Protein AF-A0A1G1AET5-F1 (afdb_monomer)

Nearest PDB structures (foldseek):
  6cqm-assembly2_H-3  TM=5.973E-01  e=1.682E-01  Saccharomyces cerevisiae S288C
  6cqm-assembly2_F  TM=5.152E-01  e=1.895E-01  Saccharomyces cerevisiae S288C
  6cqm-assembly1_C-2  TM=5.267E-01  e=3.236E-01  Saccharomyces cerevisiae S288C
  6cqo-assembly1_G  TM=3.976E-01  e=1.109E-01  Saccharomyces cerevisiae S288C
  6cqo-assembly3_C  TM=5.272E-01  e=1.064E+00  Saccharomyces cerevisiae S288C

Mean predicted aligned error: 12.35 Å

Solvent-accessible surface area (backbone atoms only — not comparable to full-atom values): 10618 Å² total; per-residue (Å²): 138,89,83,86,85,81,84,83,81,83,80,81,79,78,80,75,80,76,74,75,76,74,74,74,81,69,80,32,34,56,49,45,46,37,51,48,69,67,38,88,42,74,66,54,35,46,66,62,43,68,85,46,56,72,35,78,32,48,35,62,28,24,32,27,72,42,74,46,80,49,70,56,97,88,38,64,32,36,39,36,36,23,33,35,78,90,54,66,31,36,41,35,37,52,42,60,46,65,76,30,47,46,62,42,59,39,87,79,58,67,53,72,67,41,24,34,22,36,40,22,18,32,65,48,64,42,77,94,43,80,55,35,36,35,29,55,67,45,41,58,74,47,80,43,49,82,62,87,54,89,93,75,68,53,65,50,80,68,32,90,75,36,42,91,34,70,48,90,88,70,86,51,76,46,77,46,74,75,130

pLDDT: mean 79.13, std 20.34, range [39.66, 98.19]

Structure (mmCIF, N/CA/C/O backbone):
data_AF-A0A1G1AET5-F1
#
_entry.id   AF-A0A1G1AET5-F1
#
loop_
_atom_site.group_PDB
_atom_site.id
_atom_site.type_symbol
_atom_site.label_atom_id
_atom_site.label_alt_id
_atom_site.label_comp_id
_atom_site.label_asym_id
_atom_site.label_entity_id
_atom_site.label_seq_id
_atom_site.pdbx_PDB_ins_code
_atom_site.Cartn_x
_atom_site.Cartn_y
_atom_site.Cartn_z
_atom_site.occupancy
_atom_site.B_iso_or_equiv
_atom_site.auth_seq_id
_atom_site.auth_comp_id
_atom_site.auth_asym_id
_atom_site.auth_atom_id
_atom_site.pdbx_PDB_model_num
ATOM 1 N N . MET A 1 1 ? 44.657 -29.332 -66.857 1.00 43.50 1 MET A N 1
ATOM 2 C CA . MET A 1 1 ? 45.088 -28.927 -65.499 1.00 43.50 1 MET A CA 1
ATOM 3 C C . MET A 1 1 ? 44.022 -28.024 -64.897 1.00 43.50 1 MET A C 1
ATOM 5 O O . MET A 1 1 ? 43.711 -26.996 -65.476 1.00 43.50 1 MET A O 1
ATOM 9 N N . LYS A 1 2 ? 43.407 -28.476 -63.799 1.00 42.66 2 LYS A N 1
ATOM 10 C CA . LYS A 1 2 ? 42.355 -27.791 -63.032 1.00 42.66 2 LYS A CA 1
ATOM 11 C C . LYS A 1 2 ? 42.983 -26.731 -62.127 1.00 42.66 2 LYS A C 1
ATOM 13 O O . LYS A 1 2 ? 43.944 -27.103 -61.463 1.00 42.66 2 LYS A O 1
ATOM 18 N N . ARG A 1 3 ? 42.399 -25.530 -62.002 1.00 45.56 3 ARG A N 1
ATOM 19 C CA . ARG A 1 3 ? 42.336 -24.761 -60.735 1.00 45.56 3 ARG A CA 1
ATOM 20 C C . ARG A 1 3 ? 41.092 -23.867 -60.711 1.00 45.56 3 ARG A C 1
ATOM 22 O O . ARG A 1 3 ? 41.082 -22.757 -61.222 1.00 45.56 3 ARG A O 1
ATOM 29 N N . THR A 1 4 ? 40.041 -24.419 -60.123 1.00 47.38 4 THR A N 1
ATOM 30 C CA . THR A 1 4 ? 38.888 -23.733 -59.538 1.00 47.38 4 THR A CA 1
ATOM 31 C C . THR A 1 4 ? 39.376 -22.813 -58.414 1.00 47.38 4 THR A C 1
ATOM 33 O O . THR A 1 4 ? 40.124 -23.270 -57.552 1.00 47.38 4 THR A O 1
ATOM 36 N N . VAL A 1 5 ? 38.963 -21.544 -58.399 1.00 48.38 5 VAL A N 1
ATOM 37 C CA . VAL A 1 5 ? 39.184 -20.642 -57.256 1.00 48.38 5 VAL A CA 1
ATOM 38 C C . VAL A 1 5 ? 37.884 -20.575 -56.458 1.00 48.38 5 VAL A C 1
ATOM 40 O O . VAL A 1 5 ? 36.844 -20.165 -56.966 1.00 48.38 5 VAL A O 1
ATOM 43 N N . GLN A 1 6 ? 37.959 -21.079 -55.229 1.00 43.88 6 GLN A N 1
ATOM 44 C CA . GLN A 1 6 ? 36.887 -21.160 -54.240 1.00 43.88 6 GLN A CA 1
ATOM 45 C C . GLN A 1 6 ? 36.436 -19.772 -53.774 1.00 43.88 6 GLN A C 1
ATOM 47 O O . GLN A 1 6 ? 37.252 -18.937 -53.390 1.00 43.88 6 GLN A O 1
ATOM 52 N N . ALA A 1 7 ? 35.119 -19.573 -53.747 1.00 49.06 7 ALA A N 1
ATOM 53 C CA . ALA A 1 7 ? 34.461 -18.472 -53.062 1.00 49.06 7 ALA A CA 1
ATOM 54 C C . ALA A 1 7 ? 34.592 -18.642 -51.538 1.00 49.06 7 ALA A C 1
ATOM 56 O O . ALA A 1 7 ? 34.209 -19.677 -50.993 1.00 49.06 7 ALA A O 1
ATOM 57 N N . PHE A 1 8 ? 35.104 -17.621 -50.850 1.00 40.19 8 PHE A N 1
ATOM 58 C CA . PHE A 1 8 ? 35.045 -17.518 -49.392 1.00 40.19 8 PHE A CA 1
ATOM 59 C C . PHE A 1 8 ? 33.809 -16.699 -49.006 1.00 40.19 8 PHE A C 1
ATOM 61 O O . PHE A 1 8 ? 33.805 -15.474 -49.087 1.00 40.19 8 PHE A O 1
ATOM 68 N N . LEU A 1 9 ? 32.742 -17.398 -48.616 1.00 39.66 9 LEU A N 1
ATOM 69 C CA . LEU A 1 9 ? 31.566 -16.818 -47.975 1.00 39.66 9 LEU A CA 1
ATOM 70 C C . LEU A 1 9 ? 31.779 -16.875 -46.458 1.00 39.66 9 LEU A C 1
ATOM 72 O O . LEU A 1 9 ? 31.592 -17.917 -45.832 1.00 39.66 9 LEU A O 1
ATOM 76 N N . THR A 1 10 ? 32.199 -15.762 -45.864 1.00 46.00 10 THR A N 1
ATOM 77 C CA . THR A 1 10 ? 32.331 -15.635 -44.409 1.00 46.00 10 THR A CA 1
ATOM 78 C C . THR A 1 10 ? 30.950 -15.364 -43.812 1.00 46.00 10 THR A C 1
ATOM 80 O O . THR A 1 10 ? 30.486 -14.227 -43.786 1.00 46.00 10 THR A O 1
ATOM 83 N N . ILE A 1 11 ? 30.259 -16.411 -43.354 1.00 48.50 11 ILE A N 1
ATOM 84 C CA . ILE A 1 11 ? 29.025 -16.271 -42.571 1.00 48.50 11 ILE A CA 1
ATOM 85 C C . ILE A 1 11 ? 29.427 -15.896 -41.141 1.00 48.50 11 ILE A C 1
ATOM 87 O O . ILE A 1 11 ? 29.873 -16.735 -40.362 1.00 48.50 11 ILE A O 1
ATOM 91 N N . LEU A 1 12 ? 29.288 -14.615 -40.801 1.00 43.00 12 LEU A N 1
ATOM 92 C CA . LEU A 1 12 ? 29.431 -14.112 -39.439 1.00 43.00 12 LEU A CA 1
ATOM 93 C C . LEU A 1 12 ? 28.134 -14.418 -38.669 1.00 43.00 12 LEU A C 1
ATOM 95 O O . LEU A 1 12 ? 27.205 -13.615 -38.642 1.00 43.00 12 LEU A O 1
ATOM 99 N N . THR A 1 13 ? 28.031 -15.606 -38.074 1.00 50.66 13 THR A N 1
ATOM 100 C CA . THR A 1 13 ? 26.938 -15.931 -37.145 1.00 50.66 13 THR A CA 1
ATOM 101 C C . THR A 1 13 ? 27.096 -15.116 -35.864 1.00 50.66 13 THR A C 1
ATOM 103 O O . THR A 1 13 ? 27.895 -15.453 -34.990 1.00 50.66 13 THR A O 1
ATOM 106 N N . ALA A 1 14 ? 26.324 -14.035 -35.753 1.00 45.12 14 ALA A N 1
ATOM 107 C CA . ALA A 1 14 ? 26.117 -13.308 -34.511 1.00 45.12 14 ALA A CA 1
ATOM 108 C C . ALA A 1 14 ? 25.386 -14.220 -33.515 1.00 45.12 14 ALA A C 1
ATOM 110 O O . ALA A 1 14 ? 24.172 -14.406 -33.584 1.00 45.12 14 ALA A O 1
ATOM 111 N N . LEU A 1 15 ? 26.140 -14.814 -32.592 1.00 41.34 15 LEU A N 1
ATOM 112 C CA . LEU A 1 15 ? 25.598 -15.547 -31.457 1.00 41.34 15 LEU A CA 1
ATOM 113 C C . LEU A 1 15 ? 25.060 -14.523 -30.448 1.00 41.34 15 LEU A C 1
ATOM 115 O O . LEU A 1 15 ? 25.738 -14.139 -29.497 1.00 41.34 15 LEU A O 1
ATOM 119 N N . THR A 1 16 ? 23.848 -14.018 -30.677 1.00 46.09 16 THR A N 1
ATOM 120 C CA . THR A 1 16 ? 23.138 -13.239 -29.664 1.00 46.09 16 THR A CA 1
ATOM 121 C C . THR A 1 16 ? 22.762 -14.190 -28.535 1.00 46.09 16 THR A C 1
ATOM 123 O O . THR A 1 16 ? 21.758 -14.898 -28.622 1.00 46.09 16 THR A O 1
ATOM 126 N N . LEU A 1 17 ? 23.579 -14.232 -27.479 1.00 43.47 17 LEU A N 1
ATOM 127 C CA . LEU A 1 17 ? 23.173 -14.778 -26.189 1.00 43.47 17 LEU A CA 1
ATOM 128 C C . LEU A 1 17 ? 21.975 -13.954 -25.708 1.00 43.47 17 LEU A C 1
ATOM 130 O O . LEU A 1 17 ? 22.125 -12.911 -25.075 1.00 43.47 17 LEU A O 1
ATOM 134 N N . SER A 1 18 ? 20.769 -14.415 -26.024 1.00 41.50 18 SER A N 1
ATOM 135 C CA . SER A 1 18 ? 19.563 -13.997 -25.332 1.00 41.50 18 SER A CA 1
ATOM 136 C C . SER A 1 18 ? 19.658 -14.561 -23.920 1.00 41.50 18 SER A C 1
ATOM 138 O O . SER A 1 18 ? 19.180 -15.657 -23.636 1.00 41.50 18 SER A O 1
ATOM 140 N N . THR A 1 19 ? 20.328 -13.836 -23.025 1.00 43.03 19 THR A N 1
ATOM 141 C CA . THR A 1 19 ? 20.159 -14.027 -21.590 1.00 43.03 19 THR A CA 1
ATOM 142 C C . THR A 1 19 ? 18.701 -13.718 -21.292 1.00 43.03 19 THR A C 1
ATOM 144 O O . THR A 1 19 ? 18.303 -12.574 -21.088 1.00 43.03 19 THR A O 1
ATOM 147 N N . THR A 1 20 ? 17.861 -14.750 -21.326 1.00 41.19 20 THR A N 1
ATOM 148 C CA . THR A 1 20 ? 16.519 -14.682 -20.768 1.00 41.19 20 THR A CA 1
ATOM 149 C C . THR A 1 20 ? 16.704 -14.418 -19.282 1.00 41.19 20 THR A C 1
ATOM 151 O O . THR A 1 20 ? 16.931 -15.347 -18.504 1.00 41.19 20 THR A O 1
ATOM 154 N N . ALA A 1 21 ? 16.692 -13.143 -18.896 1.00 45.12 21 ALA A N 1
ATOM 155 C CA . ALA A 1 21 ? 16.544 -12.739 -17.515 1.00 45.12 21 ALA A CA 1
ATOM 156 C C . ALA A 1 21 ? 15.232 -13.370 -17.049 1.00 45.12 21 ALA A C 1
ATOM 158 O O . ALA A 1 21 ? 14.149 -12.923 -17.424 1.00 45.12 21 ALA A O 1
ATOM 159 N N . ARG A 1 22 ? 15.326 -14.488 -16.325 1.00 42.53 22 ARG A N 1
ATOM 160 C CA . ARG A 1 22 ? 14.165 -15.057 -15.654 1.00 42.53 22 ARG A CA 1
ATOM 161 C C . ARG A 1 22 ? 13.692 -13.976 -14.696 1.00 42.53 22 ARG A C 1
ATOM 163 O O . ARG A 1 22 ? 14.420 -13.633 -13.767 1.00 42.53 22 ARG A O 1
ATOM 170 N N . ALA A 1 23 ? 12.525 -13.401 -14.980 1.00 52.66 23 ALA A N 1
ATOM 171 C CA . ALA A 1 23 ? 11.856 -12.517 -14.045 1.00 52.66 23 ALA A CA 1
ATOM 172 C C . ALA A 1 23 ? 11.778 -13.262 -12.709 1.00 52.66 23 ALA A C 1
ATOM 174 O O . ALA A 1 23 ? 11.331 -14.412 -12.672 1.00 52.66 23 ALA A O 1
ATOM 175 N N . LEU A 1 24 ? 12.297 -12.646 -11.645 1.00 52.69 24 LEU A N 1
ATOM 176 C CA . LEU A 1 24 ? 12.138 -13.191 -10.305 1.00 52.69 24 LEU A CA 1
ATOM 177 C C . LEU A 1 24 ? 10.632 -13.366 -10.055 1.00 52.69 24 LEU A C 1
ATOM 179 O O . LEU A 1 24 ? 9.859 -12.490 -10.465 1.00 52.69 24 LEU A O 1
ATOM 183 N N . PRO A 1 25 ? 10.198 -14.493 -9.468 1.00 57.44 25 PRO A N 1
ATOM 184 C CA . PRO A 1 25 ? 8.788 -14.703 -9.180 1.00 57.44 25 PRO A CA 1
ATOM 185 C C . PRO A 1 25 ? 8.274 -13.532 -8.333 1.00 57.44 25 PRO A C 1
ATOM 187 O O . PRO A 1 25 ? 8.905 -13.129 -7.359 1.00 57.44 25 PRO A O 1
ATOM 190 N N . ILE A 1 26 ? 7.175 -12.924 -8.778 1.00 64.75 26 ILE A N 1
ATOM 191 C CA . ILE A 1 26 ? 6.496 -11.857 -8.042 1.00 64.75 26 ILE A CA 1
ATOM 192 C C . ILE A 1 26 ? 5.443 -12.552 -7.190 1.00 64.75 26 ILE A C 1
ATOM 194 O O . ILE A 1 26 ? 4.324 -12.778 -7.652 1.00 64.75 26 ILE A O 1
ATOM 198 N N . ASP A 1 27 ? 5.827 -12.930 -5.975 1.00 73.75 27 ASP A N 1
ATOM 199 C CA . ASP A 1 27 ? 4.940 -13.651 -5.061 1.00 73.75 27 ASP A CA 1
ATOM 200 C C . ASP A 1 27 ? 4.035 -12.682 -4.279 1.00 73.75 27 ASP A C 1
ATOM 202 O O . ASP A 1 27 ? 2.913 -13.025 -3.902 1.00 73.75 27 ASP A O 1
ATOM 206 N N . ASN A 1 28 ? 4.491 -11.441 -4.071 1.00 86.62 28 ASN A N 1
ATOM 207 C CA . ASN A 1 28 ? 3.757 -10.396 -3.361 1.00 86.62 28 ASN A CA 1
ATOM 208 C C . ASN A 1 28 ? 4.182 -8.974 -3.805 1.00 86.62 28 ASN A C 1
ATOM 210 O O . ASN A 1 28 ? 5.013 -8.777 -4.694 1.00 86.62 28 ASN A O 1
ATOM 214 N N . GLY A 1 29 ? 3.583 -7.959 -3.179 1.00 89.81 29 GLY A N 1
ATOM 215 C CA . GLY A 1 29 ? 3.847 -6.551 -3.465 1.00 89.81 29 GLY A CA 1
ATOM 216 C C . GLY A 1 29 ? 5.232 -6.058 -3.025 1.00 89.81 29 GLY A C 1
ATOM 217 O O . GLY A 1 29 ? 5.809 -5.208 -3.703 1.00 89.81 29 GLY A O 1
ATOM 218 N N . ASN A 1 30 ? 5.798 -6.591 -1.937 1.00 91.88 30 ASN A N 1
ATOM 219 C CA . ASN A 1 30 ? 7.155 -6.248 -1.498 1.00 91.88 30 ASN A CA 1
ATOM 220 C C . ASN A 1 30 ? 8.198 -6.709 -2.532 1.00 91.88 30 ASN A C 1
ATOM 222 O O . ASN A 1 30 ? 9.073 -5.929 -2.910 1.00 91.88 30 ASN A O 1
ATOM 226 N N . ASP A 1 31 ? 8.047 -7.924 -3.070 1.00 89.81 31 ASP A N 1
ATOM 227 C CA . ASP A 1 31 ? 8.923 -8.447 -4.129 1.00 89.81 31 ASP A CA 1
ATOM 228 C C . ASP A 1 31 ? 8.793 -7.631 -5.416 1.00 89.81 31 ASP A C 1
ATOM 230 O O . ASP A 1 31 ? 9.791 -7.312 -6.065 1.00 89.81 31 ASP A O 1
ATOM 234 N N . LEU A 1 32 ? 7.566 -7.232 -5.772 1.00 91.81 32 LEU A N 1
ATOM 235 C CA . LEU A 1 32 ? 7.328 -6.333 -6.899 1.00 91.81 32 LEU A CA 1
ATOM 236 C C . LEU A 1 32 ? 8.096 -5.011 -6.739 1.00 91.81 32 LEU A C 1
ATOM 238 O O . LEU A 1 32 ? 8.752 -4.567 -7.684 1.00 91.81 32 LEU A O 1
ATOM 242 N N . ALA A 1 33 ? 8.026 -4.391 -5.559 1.00 92.75 33 ALA A N 1
ATOM 243 C CA . ALA A 1 33 ? 8.708 -3.131 -5.272 1.00 92.75 33 ALA A CA 1
ATOM 244 C C . ALA A 1 33 ? 10.237 -3.275 -5.379 1.00 92.75 33 ALA A C 1
ATOM 246 O O . ALA A 1 33 ? 10.898 -2.498 -6.075 1.00 92.75 33 ALA A O 1
ATOM 247 N N . LEU A 1 34 ? 10.795 -4.327 -4.774 1.00 91.38 34 LEU A N 1
ATOM 248 C CA . LEU A 1 34 ? 12.225 -4.627 -4.832 1.00 91.38 34 LEU A CA 1
ATOM 249 C C . LEU A 1 34 ? 12.706 -4.893 -6.264 1.00 91.38 34 LEU A C 1
ATOM 251 O O . LEU A 1 34 ? 13.723 -4.340 -6.697 1.00 91.38 34 LEU A O 1
ATOM 255 N N . ASN A 1 35 ? 11.961 -5.695 -7.024 1.00 90.12 35 ASN A N 1
ATOM 256 C CA . ASN A 1 35 ? 12.281 -6.008 -8.415 1.00 90.12 35 ASN A CA 1
ATOM 257 C C . ASN A 1 35 ? 12.218 -4.761 -9.303 1.00 90.12 35 ASN A C 1
ATOM 259 O O . ASN A 1 35 ? 13.062 -4.589 -10.185 1.00 90.12 35 ASN A O 1
ATOM 263 N N . TYR A 1 36 ? 11.266 -3.860 -9.052 1.00 91.56 36 TYR A N 1
ATOM 264 C CA . TYR A 1 36 ? 11.141 -2.616 -9.805 1.00 91.56 36 TYR A CA 1
ATOM 265 C C . TYR A 1 36 ? 12.328 -1.675 -9.569 1.00 91.56 36 TYR A C 1
ATOM 267 O O . TYR A 1 36 ? 12.856 -1.106 -10.528 1.00 91.56 36 TYR A O 1
ATOM 275 N N . VAL A 1 37 ? 12.785 -1.529 -8.321 1.00 90.06 37 VAL A N 1
ATOM 276 C CA . VAL A 1 37 ? 13.976 -0.721 -8.001 1.00 90.06 37 VAL A CA 1
ATOM 277 C C . VAL A 1 37 ? 15.252 -1.370 -8.541 1.00 90.06 37 VAL A C 1
ATOM 279 O O . VAL A 1 37 ? 16.144 -0.673 -9.023 1.00 90.06 37 VAL A O 1
ATOM 282 N N . SER A 1 38 ? 15.319 -2.703 -8.538 1.00 89.12 38 SER A N 1
ATOM 283 C CA . SER A 1 38 ? 16.463 -3.462 -9.059 1.00 89.12 38 SER A CA 1
ATOM 284 C C . SER A 1 38 ? 16.568 -3.424 -10.591 1.00 89.12 38 SER A C 1
ATOM 286 O O . SER A 1 38 ? 17.656 -3.590 -11.153 1.00 89.12 38 SER A O 1
ATOM 288 N N . ALA A 1 39 ? 15.455 -3.191 -11.294 1.00 88.75 39 ALA A N 1
ATOM 289 C CA . ALA A 1 39 ? 15.420 -3.086 -12.746 1.00 88.75 39 ALA A CA 1
ATOM 290 C C . ALA A 1 39 ? 16.101 -1.790 -13.230 1.00 88.75 39 ALA A C 1
ATOM 292 O O . ALA A 1 39 ? 15.582 -0.683 -13.087 1.00 88.75 39 ALA A O 1
ATOM 293 N N . LYS A 1 40 ? 17.271 -1.938 -13.862 1.00 85.44 40 LYS A N 1
ATOM 294 C CA . LYS A 1 40 ? 18.136 -0.813 -14.266 1.00 85.44 40 LYS A CA 1
ATOM 295 C C . LYS A 1 40 ? 17.669 -0.052 -15.508 1.00 85.44 40 LYS A C 1
ATOM 297 O O . LYS A 1 40 ? 18.130 1.061 -15.738 1.00 85.44 40 LYS A O 1
ATOM 302 N N . THR A 1 41 ? 16.794 -0.635 -16.330 1.00 87.75 41 THR A N 1
ATOM 303 C CA . THR A 1 41 ? 16.382 -0.043 -17.613 1.00 87.75 41 THR A CA 1
ATOM 304 C C . THR A 1 41 ? 14.872 0.199 -17.670 1.00 87.75 41 THR A C 1
ATOM 306 O O . THR A 1 41 ? 14.104 -0.577 -17.093 1.00 87.75 41 THR A O 1
ATOM 309 N N . PRO A 1 42 ? 14.405 1.227 -18.407 1.00 88.38 42 PRO A N 1
ATOM 310 C CA . PRO A 1 42 ? 12.974 1.458 -18.616 1.00 88.38 42 PRO A CA 1
ATOM 311 C C . PRO A 1 42 ? 12.253 0.260 -19.249 1.00 88.38 42 PRO A C 1
ATOM 313 O O . PRO A 1 42 ? 11.126 -0.049 -18.875 1.00 88.38 42 PRO A O 1
ATOM 316 N N . ALA A 1 43 ? 12.916 -0.453 -20.167 1.00 88.25 43 ALA A N 1
ATOM 317 C CA . ALA A 1 43 ? 12.363 -1.650 -20.797 1.00 88.25 43 ALA A CA 1
ATOM 318 C C . ALA A 1 43 ? 12.148 -2.788 -19.786 1.00 88.25 43 ALA A C 1
ATOM 320 O O . ALA A 1 43 ? 11.077 -3.391 -19.775 1.00 88.25 43 ALA A O 1
ATOM 321 N N . ALA A 1 44 ? 13.117 -3.036 -18.896 1.00 87.69 44 ALA A N 1
ATOM 322 C CA . ALA A 1 44 ? 12.983 -4.042 -17.842 1.00 87.69 44 ALA A CA 1
ATOM 323 C C . ALA A 1 44 ? 11.877 -3.671 -16.841 1.00 87.69 44 ALA A C 1
ATOM 325 O O . ALA A 1 44 ? 11.067 -4.516 -16.470 1.00 87.69 44 ALA A O 1
ATOM 326 N N . LYS A 1 45 ? 11.786 -2.389 -16.462 1.00 89.69 45 LYS A N 1
ATOM 327 C CA . LYS A 1 45 ? 10.700 -1.880 -15.611 1.00 89.69 45 LYS A CA 1
ATOM 328 C C . LYS A 1 45 ? 9.329 -2.076 -16.254 1.00 89.69 45 LYS A C 1
ATOM 330 O O . LYS A 1 45 ? 8.404 -2.534 -15.594 1.00 89.69 45 LYS A O 1
ATOM 335 N N . LYS A 1 46 ? 9.201 -1.780 -17.549 1.00 88.75 46 LYS A N 1
ATOM 336 C CA . LYS A 1 46 ? 7.955 -1.988 -18.295 1.00 88.75 46 LYS A CA 1
ATOM 337 C C . LYS A 1 46 ? 7.567 -3.467 -18.360 1.00 88.75 46 LYS A C 1
ATOM 339 O O . LYS A 1 46 ? 6.429 -3.803 -18.056 1.00 88.75 46 LYS A O 1
ATOM 344 N N . GLN A 1 47 ? 8.516 -4.348 -18.681 1.00 89.31 47 GLN A N 1
ATOM 345 C CA . GLN A 1 47 ? 8.287 -5.799 -18.702 1.00 89.31 47 GLN A CA 1
ATOM 346 C C . GLN A 1 47 ? 7.850 -6.349 -17.339 1.00 89.31 47 GLN A C 1
ATOM 348 O O . GLN A 1 47 ? 7.070 -7.296 -17.292 1.00 89.31 47 GLN A O 1
ATOM 353 N N . LEU A 1 48 ? 8.326 -5.751 -16.243 1.00 89.00 48 LEU A N 1
ATOM 354 C CA . LEU A 1 48 ? 7.893 -6.092 -14.891 1.00 89.00 48 LEU A CA 1
ATOM 355 C C . LEU A 1 48 ? 6.468 -5.596 -14.597 1.00 89.00 48 LEU A C 1
ATOM 357 O O . LEU A 1 48 ? 5.683 -6.339 -14.019 1.00 89.00 48 LEU A O 1
ATOM 361 N N . ILE A 1 49 ? 6.140 -4.358 -14.985 1.00 90.25 49 ILE A N 1
ATOM 362 C CA . ILE A 1 49 ? 4.886 -3.672 -14.630 1.00 90.25 49 ILE A CA 1
ATOM 363 C C . ILE A 1 49 ? 3.689 -4.145 -15.466 1.00 90.25 49 ILE A C 1
ATOM 365 O O . ILE A 1 49 ? 2.625 -4.417 -14.907 1.00 90.25 49 ILE A O 1
ATOM 369 N N . ASP A 1 50 ? 3.833 -4.23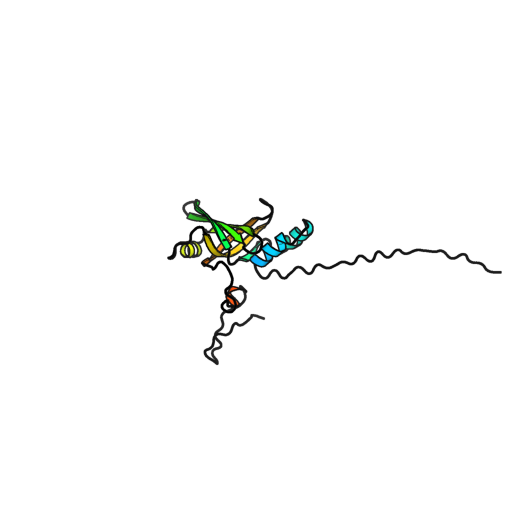9 -16.790 1.00 89.31 50 ASP A N 1
ATOM 370 C CA . ASP A 1 50 ? 2.731 -4.550 -17.712 1.00 89.31 50 ASP A CA 1
ATOM 371 C C . ASP A 1 50 ? 1.914 -5.799 -17.304 1.00 89.31 50 ASP A C 1
ATOM 373 O O . ASP A 1 50 ? 0.683 -5.718 -17.285 1.00 89.31 50 ASP A O 1
ATOM 377 N N . PRO A 1 51 ? 2.523 -6.937 -16.904 1.00 89.50 51 PRO A N 1
ATOM 378 C CA . PRO A 1 51 ? 1.759 -8.124 -16.524 1.00 89.50 51 PRO A CA 1
ATOM 379 C C . PRO A 1 51 ? 1.093 -8.032 -15.145 1.00 89.50 51 PRO A C 1
ATOM 381 O O . PRO A 1 51 ? 0.269 -8.894 -14.826 1.00 89.50 51 PRO A O 1
ATOM 384 N N . VAL A 1 52 ? 1.452 -7.058 -14.305 1.00 89.75 52 VAL A N 1
ATOM 385 C CA . VAL A 1 52 ? 0.968 -6.946 -12.918 1.00 89.75 52 VAL A CA 1
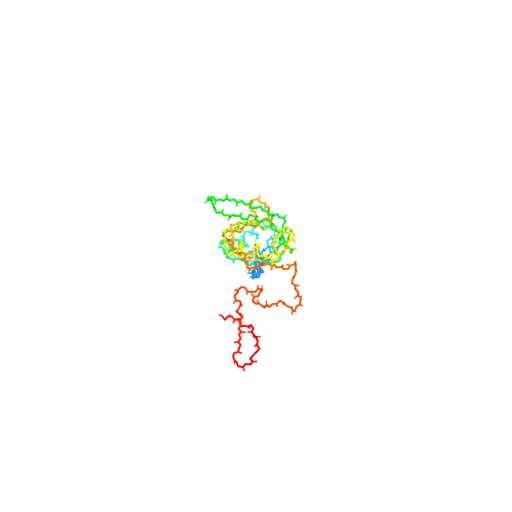ATOM 386 C C . VAL A 1 52 ? 0.039 -5.758 -12.678 1.00 89.75 52 VAL A C 1
ATOM 388 O O . VAL A 1 52 ? -0.625 -5.718 -11.638 1.00 89.75 52 VAL A O 1
ATOM 391 N N . LEU A 1 53 ? -0.050 -4.824 -13.628 1.00 92.62 53 LEU A N 1
AT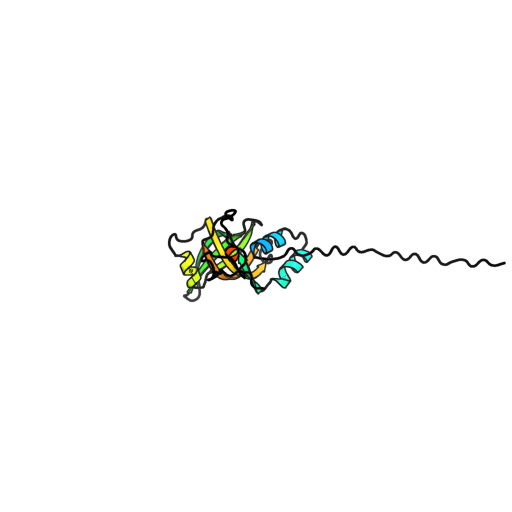OM 392 C CA . LEU A 1 53 ? -1.020 -3.731 -13.593 1.00 92.62 53 LEU A CA 1
ATOM 393 C C . LEU A 1 53 ? -2.448 -4.262 -13.495 1.00 92.62 53 LEU A C 1
ATOM 395 O O . LEU A 1 53 ? -2.825 -5.258 -14.113 1.00 92.62 53 LEU A O 1
ATOM 399 N N . GLY A 1 54 ? -3.255 -3.593 -12.677 1.00 93.19 54 GLY A N 1
ATOM 400 C CA . GLY A 1 54 ? -4.639 -3.964 -12.431 1.00 93.19 54 GLY A CA 1
ATOM 401 C C . GLY A 1 54 ? -4.819 -5.259 -11.636 1.00 93.19 54 GLY A C 1
ATOM 402 O O . GLY A 1 54 ? -5.967 -5.635 -11.397 1.00 93.19 54 GLY A O 1
ATOM 403 N N . LYS A 1 55 ? -3.749 -5.935 -11.195 1.00 92.50 55 LYS A N 1
ATOM 404 C CA . LYS A 1 55 ? -3.831 -7.128 -10.338 1.00 92.50 55 LYS A CA 1
ATOM 405 C C . LYS A 1 55 ? -3.746 -6.765 -8.860 1.00 92.50 55 LYS A C 1
ATOM 407 O O . LYS A 1 55 ? -3.239 -5.706 -8.493 1.00 92.50 55 LYS A O 1
ATOM 412 N N . LEU A 1 56 ? -4.285 -7.648 -8.022 1.00 93.56 56 LEU A N 1
ATOM 413 C CA . LEU A 1 56 ? -4.184 -7.532 -6.571 1.00 93.56 56 LEU A CA 1
ATOM 414 C C . LEU A 1 56 ? -2.805 -7.994 -6.114 1.00 93.56 56 LEU A C 1
ATOM 416 O O . LEU A 1 56 ? -2.382 -9.091 -6.462 1.00 93.56 56 LEU A O 1
ATOM 420 N N . HIS A 1 57 ? -2.169 -7.176 -5.286 1.00 93.88 57 HIS A N 1
ATOM 421 C CA . HIS A 1 57 ? -0.908 -7.479 -4.625 1.00 93.88 57 HIS A CA 1
ATOM 422 C C . HIS A 1 57 ? -1.070 -7.287 -3.131 1.00 93.88 57 HIS A C 1
ATOM 424 O O . HIS A 1 5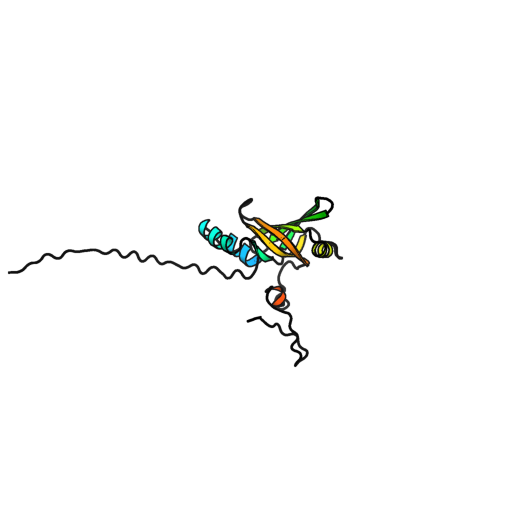7 ? -1.773 -6.377 -2.677 1.00 93.88 57 HIS A O 1
ATOM 430 N N . TYR A 1 58 ? -0.435 -8.168 -2.372 1.00 94.44 58 TYR A N 1
ATOM 431 C CA . TYR A 1 58 ? -0.399 -8.073 -0.927 1.00 94.44 58 TYR A CA 1
ATOM 432 C C . TYR A 1 58 ? 0.934 -7.470 -0.494 1.00 94.44 58 TYR A C 1
ATOM 434 O O . TYR A 1 58 ? 1.983 -7.968 -0.883 1.00 94.44 58 TYR A O 1
ATOM 442 N N . PHE A 1 59 ? 0.886 -6.380 0.262 1.00 94.69 59 PHE A N 1
ATOM 443 C CA . PHE A 1 59 ? 2.047 -5.698 0.815 1.00 94.69 59 PHE A CA 1
ATOM 444 C C . PHE A 1 59 ? 2.031 -5.830 2.329 1.00 94.69 59 PHE A C 1
ATOM 446 O O . PHE A 1 59 ? 0.989 -5.641 2.966 1.00 94.69 59 PHE A O 1
ATOM 453 N N . ARG A 1 60 ? 3.200 -6.103 2.893 1.00 93.50 60 ARG A N 1
ATOM 454 C CA . ARG A 1 60 ? 3.421 -6.203 4.331 1.00 93.50 60 ARG A CA 1
ATOM 455 C C . ARG A 1 60 ? 4.484 -5.239 4.803 1.00 93.50 60 ARG A C 1
ATOM 457 O O . ARG A 1 60 ? 5.284 -4.732 4.014 1.00 93.50 60 ARG A O 1
ATOM 464 N N . TYR A 1 61 ? 4.462 -5.001 6.109 1.00 94.06 61 TYR A N 1
ATOM 465 C CA . TYR A 1 61 ? 5.445 -4.182 6.811 1.00 94.06 61 TYR A CA 1
ATOM 466 C C . TYR A 1 61 ? 5.548 -2.741 6.283 1.00 94.06 61 TYR A C 1
ATOM 468 O O . TYR A 1 61 ? 6.588 -2.097 6.427 1.00 94.06 61 TYR A O 1
ATOM 476 N N . LEU A 1 62 ? 4.484 -2.219 5.660 1.00 96.88 62 LEU A N 1
ATOM 477 C CA . LEU A 1 62 ? 4.494 -0.864 5.120 1.00 96.88 62 LEU A CA 1
ATOM 478 C C . LEU A 1 62 ? 4.507 0.133 6.272 1.00 96.88 62 LEU A C 1
ATOM 480 O O . LEU A 1 62 ? 3.543 0.202 7.033 1.00 96.88 62 LEU A O 1
ATOM 484 N N . LYS A 1 63 ? 5.574 0.921 6.393 1.00 97.50 63 LYS A N 1
ATOM 485 C CA . LYS A 1 63 ? 5.679 1.941 7.438 1.00 97.50 63 LYS A CA 1
ATOM 486 C C . LYS A 1 63 ? 4.923 3.192 7.015 1.00 97.50 63 LYS A C 1
ATOM 488 O O . LYS A 1 63 ? 5.320 3.835 6.049 1.00 97.50 63 LYS A O 1
ATOM 493 N N . ILE A 1 64 ? 3.882 3.566 7.750 1.00 98.06 64 ILE A N 1
ATOM 494 C CA . ILE A 1 64 ? 3.098 4.776 7.484 1.00 98.06 64 ILE A CA 1
ATOM 495 C C . ILE A 1 64 ? 3.977 6.004 7.732 1.00 98.06 64 ILE A C 1
ATOM 497 O O . ILE A 1 64 ? 4.482 6.203 8.839 1.00 98.06 64 ILE A O 1
ATOM 501 N N . THR A 1 65 ? 4.149 6.834 6.709 1.00 97.69 65 THR A N 1
ATOM 502 C CA . THR A 1 65 ? 4.906 8.090 6.780 1.00 97.69 65 THR A CA 1
ATOM 503 C C . THR A 1 65 ? 3.993 9.305 6.787 1.00 97.69 65 THR A C 1
ATOM 505 O O . THR A 1 65 ? 4.304 10.285 7.456 1.00 97.69 65 THR A O 1
ATOM 508 N N . GLU A 1 66 ? 2.845 9.227 6.11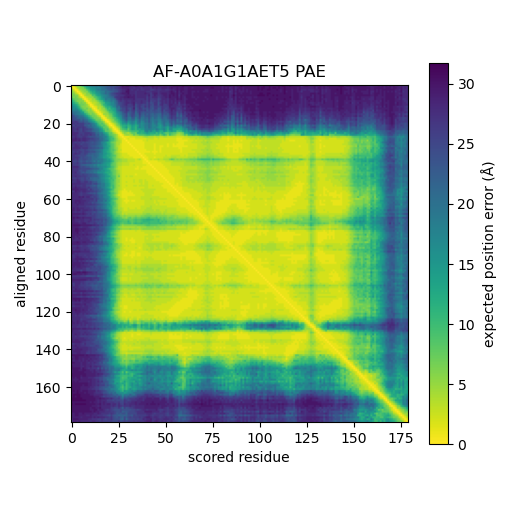5 1.00 97.88 66 GLU A N 1
ATOM 509 C CA . GLU A 1 66 ? 1.823 10.271 6.134 1.00 97.88 66 GLU A CA 1
ATOM 510 C C . GLU A 1 66 ? 0.434 9.644 6.213 1.00 97.88 66 GLU A C 1
ATOM 512 O O . GLU A 1 66 ? 0.169 8.581 5.645 1.00 97.88 66 GLU A O 1
ATOM 517 N N . MET A 1 67 ? -0.461 10.326 6.920 1.00 97.94 67 MET A N 1
ATOM 518 C CA . MET A 1 67 ? -1.850 9.924 7.080 1.00 97.94 67 MET A CA 1
ATOM 519 C C . MET A 1 67 ? -2.711 11.180 7.088 1.00 97.94 67 MET A C 1
ATOM 521 O O . MET A 1 67 ? -2.460 12.105 7.861 1.00 97.94 67 MET A O 1
ATOM 525 N N . THR A 1 68 ? -3.711 11.232 6.216 1.00 97.81 68 THR A N 1
ATOM 526 C CA . THR A 1 68 ? -4.614 12.380 6.110 1.00 97.81 68 THR A CA 1
ATOM 527 C C . THR A 1 68 ? -6.047 11.888 6.055 1.00 97.81 68 THR A C 1
ATOM 529 O O . THR A 1 68 ? -6.453 11.201 5.116 1.00 97.81 68 THR A O 1
ATOM 532 N N . GLU A 1 69 ? -6.818 12.233 7.082 1.00 96.38 69 GLU A N 1
ATOM 533 C CA . GLU A 1 69 ? -8.253 11.972 7.110 1.00 96.38 69 GLU A CA 1
ATOM 534 C C . GLU A 1 69 ? -8.984 13.059 6.312 1.00 96.38 69 GLU A C 1
ATOM 536 O O . GLU A 1 69 ? -8.687 14.248 6.421 1.00 96.38 69 GLU A O 1
ATOM 541 N N . SER A 1 70 ? -9.939 12.646 5.489 1.00 94.94 70 SER A N 1
ATOM 542 C CA . SER A 1 70 ? -10.779 13.535 4.694 1.00 94.94 70 SER A CA 1
ATOM 543 C C . SER A 1 70 ? -12.172 12.936 4.525 1.00 94.94 70 SER A C 1
ATOM 545 O O . SER A 1 70 ? -12.430 11.782 4.875 1.00 94.94 70 SER A O 1
ATOM 547 N N . THR A 1 71 ? -13.078 13.726 3.961 1.00 94.12 71 THR A N 1
ATOM 548 C CA . THR A 1 71 ? -14.415 13.273 3.587 1.00 94.12 71 THR A CA 1
ATOM 549 C C . THR A 1 71 ? -14.605 13.533 2.103 1.00 94.12 71 THR A C 1
ATOM 551 O O . THR A 1 71 ? -14.393 14.647 1.630 1.00 94.12 71 THR A O 1
ATOM 554 N N . THR A 1 72 ? -15.013 12.517 1.351 1.00 86.19 72 THR A N 1
ATOM 555 C CA . THR A 1 72 ? -15.314 12.627 -0.079 1.00 86.19 72 THR A CA 1
ATOM 556 C C . THR A 1 72 ? -16.746 12.166 -0.302 1.00 86.19 72 THR A C 1
ATOM 558 O O . THR A 1 72 ? -17.091 11.035 0.026 1.00 86.19 72 THR A O 1
ATOM 561 N N . ASN A 1 73 ? -17.601 13.048 -0.828 1.00 88.06 73 ASN A N 1
ATOM 562 C CA . ASN A 1 73 ? -19.030 12.773 -1.043 1.00 88.06 73 ASN A CA 1
ATOM 563 C C . ASN A 1 73 ? -19.761 12.279 0.223 1.00 88.06 73 ASN A C 1
ATOM 565 O O . ASN A 1 73 ? -20.601 11.389 0.154 1.00 88.06 73 ASN A O 1
ATOM 569 N N . GLY A 1 74 ? -19.404 12.820 1.393 1.00 89.44 74 GLY A N 1
ATOM 570 C CA . GLY A 1 74 ? -19.976 12.414 2.684 1.00 89.44 74 GLY A CA 1
ATOM 571 C C . GLY A 1 74 ? -19.408 11.115 3.269 1.00 89.44 74 GLY A C 1
ATOM 572 O O . GLY A 1 74 ? -19.728 10.779 4.406 1.00 89.44 74 GLY A O 1
ATOM 573 N N . PHE A 1 75 ? -18.532 10.410 2.549 1.00 90.31 75 PHE A N 1
ATOM 574 C CA . PHE A 1 75 ? -17.872 9.201 3.037 1.00 90.31 75 PHE A CA 1
ATOM 575 C C . PHE A 1 75 ? -16.480 9.517 3.569 1.00 90.31 75 PHE A C 1
ATOM 577 O O . PHE A 1 75 ? -15.706 10.237 2.934 1.00 90.31 75 PHE A O 1
ATOM 584 N N . ARG A 1 76 ? -16.152 8.956 4.736 1.00 93.81 76 ARG A N 1
ATOM 585 C CA . ARG A 1 76 ? -14.809 9.059 5.307 1.00 93.81 76 ARG A CA 1
ATOM 586 C C . ARG A 1 76 ? -13.799 8.374 4.391 1.00 93.81 76 ARG A C 1
ATOM 588 O O . ARG A 1 76 ? -14.018 7.258 3.925 1.00 93.81 76 ARG A O 1
ATOM 595 N N . ASN A 1 77 ? -12.678 9.047 4.188 1.00 94.69 77 ASN A N 1
ATOM 596 C CA . ASN A 1 77 ? -11.524 8.557 3.462 1.00 94.69 77 ASN A CA 1
ATOM 597 C C . ASN A 1 77 ? -10.267 8.815 4.292 1.00 94.69 77 ASN A C 1
ATOM 599 O O . ASN A 1 77 ? -10.105 9.890 4.868 1.00 94.69 77 ASN A O 1
ATOM 603 N N . VAL A 1 78 ? -9.356 7.851 4.316 1.00 97.44 78 VAL A N 1
ATOM 604 C CA . VAL A 1 78 ? -8.025 8.046 4.887 1.00 97.44 78 VAL A CA 1
ATOM 605 C C . VAL A 1 78 ? -6.995 7.813 3.795 1.00 97.44 78 VAL A C 1
ATOM 607 O O . VAL A 1 78 ? -6.795 6.681 3.354 1.00 97.44 78 VAL A O 1
ATOM 610 N N . PHE A 1 79 ? -6.339 8.888 3.365 1.00 97.81 79 PHE A N 1
ATOM 611 C CA . PHE A 1 79 ? -5.169 8.793 2.505 1.00 97.81 79 PHE A CA 1
ATOM 612 C C . PHE A 1 79 ? -3.964 8.378 3.344 1.00 97.81 79 PHE A C 1
ATOM 614 O O . PHE A 1 79 ? -3.724 8.939 4.417 1.00 97.81 79 PHE A O 1
ATOM 621 N N . ILE A 1 80 ? -3.212 7.398 2.854 1.00 98.19 80 ILE A N 1
ATOM 622 C CA . ILE A 1 80 ? -1.999 6.901 3.492 1.00 98.19 80 ILE A CA 1
ATOM 623 C C . ILE A 1 80 ? -0.871 6.903 2.469 1.00 98.19 80 ILE A C 1
ATOM 625 O O . ILE A 1 80 ? -0.995 6.338 1.378 1.00 98.19 80 ILE A O 1
ATOM 629 N N . ARG A 1 81 ? 0.254 7.491 2.877 1.00 97.81 81 ARG A N 1
ATOM 630 C CA . ARG A 1 81 ? 1.560 7.285 2.259 1.00 97.81 81 ARG A CA 1
ATOM 631 C C . ARG A 1 81 ? 2.380 6.410 3.193 1.00 97.81 81 ARG A C 1
ATOM 633 O O . ARG A 1 81 ? 2.498 6.701 4.384 1.00 97.81 81 ARG A O 1
ATOM 640 N N . ALA A 1 82 ? 2.929 5.329 2.661 1.00 97.69 82 ALA A N 1
ATOM 641 C CA . ALA A 1 82 ? 3.766 4.415 3.417 1.00 97.69 82 ALA A CA 1
ATOM 642 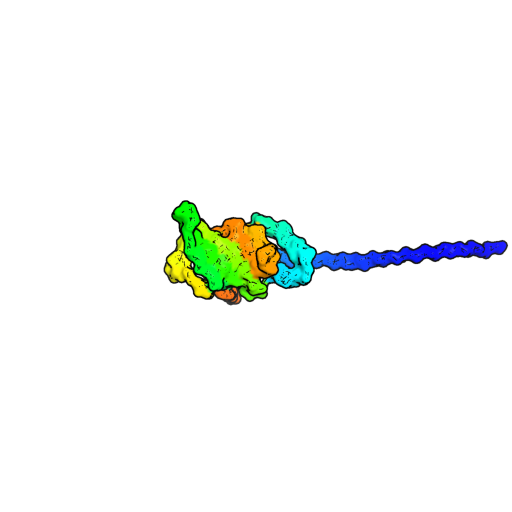C C . ALA A 1 82 ? 5.031 4.051 2.640 1.00 97.69 82 ALA A C 1
ATOM 644 O O . ALA A 1 82 ? 5.055 4.112 1.415 1.00 97.69 82 ALA A O 1
ATOM 645 N N . THR A 1 83 ? 6.086 3.659 3.342 1.00 96.69 83 THR A N 1
ATOM 646 C CA . THR A 1 83 ? 7.333 3.194 2.732 1.00 96.69 83 THR A CA 1
ATOM 647 C C . THR A 1 83 ? 7.406 1.675 2.794 1.00 96.69 83 THR A C 1
ATOM 649 O O . THR A 1 83 ? 7.226 1.079 3.859 1.00 96.69 83 THR A O 1
ATOM 652 N N . GLU A 1 84 ? 7.696 1.053 1.654 1.00 94.81 84 GLU A N 1
ATOM 653 C CA . GLU A 1 84 ? 8.083 -0.353 1.582 1.00 94.81 84 GLU A CA 1
ATOM 654 C C . GLU A 1 84 ? 9.543 -0.489 2.061 1.00 94.81 84 GLU A C 1
ATOM 656 O O . GLU A 1 84 ? 10.431 0.171 1.511 1.00 94.81 84 GLU A O 1
ATOM 661 N N . PRO A 1 85 ? 9.815 -1.290 3.107 1.00 90.62 85 PRO A N 1
ATOM 662 C CA . PRO A 1 85 ? 11.092 -1.248 3.819 1.00 90.62 85 PRO A CA 1
ATOM 663 C C . PRO A 1 85 ? 12.298 -1.743 3.009 1.00 90.62 85 PRO A C 1
ATOM 665 O O . PRO A 1 85 ? 13.406 -1.269 3.249 1.00 90.62 85 PRO A O 1
ATOM 668 N N . SER A 1 86 ? 12.121 -2.669 2.063 1.00 88.06 86 SER A N 1
ATOM 669 C CA . SER A 1 86 ? 13.248 -3.307 1.361 1.00 88.06 86 SER A CA 1
ATOM 670 C C . SER A 1 86 ? 13.733 -2.520 0.142 1.00 88.06 86 SER A C 1
ATOM 672 O O . SER A 1 86 ? 14.894 -2.614 -0.247 1.00 88.06 86 SER A O 1
ATOM 674 N N . SER A 1 87 ? 12.850 -1.735 -0.467 1.00 90.06 87 SER A N 1
ATOM 675 C CA . SER A 1 87 ? 13.093 -0.973 -1.695 1.00 90.06 87 SER A CA 1
ATOM 676 C C . SER A 1 87 ? 13.040 0.538 -1.479 1.00 90.06 87 SER A C 1
ATOM 678 O O . SER A 1 87 ? 13.399 1.299 -2.376 1.00 90.06 87 SER A O 1
ATOM 680 N N . SER A 1 88 ? 12.577 0.986 -0.305 1.00 91.88 88 SER A N 1
ATOM 681 C CA . SER A 1 88 ? 12.255 2.391 -0.011 1.00 91.88 88 SER A CA 1
ATOM 682 C C . SER A 1 88 ? 11.223 3.005 -0.965 1.00 91.88 88 SER A C 1
ATOM 684 O O . SER A 1 88 ? 11.085 4.229 -1.022 1.00 91.88 88 SER A O 1
ATOM 686 N N . MET A 1 89 ? 10.490 2.182 -1.722 1.00 94.38 89 MET A N 1
ATOM 687 C CA . MET A 1 89 ? 9.407 2.669 -2.563 1.00 94.38 89 MET A CA 1
ATOM 688 C C . MET A 1 89 ? 8.279 3.229 -1.712 1.00 94.38 89 MET A C 1
ATOM 690 O O . MET A 1 89 ? 7.946 2.708 -0.646 1.00 94.38 89 MET A O 1
ATOM 694 N N . ILE A 1 90 ? 7.666 4.287 -2.222 1.00 96.62 90 ILE A N 1
ATOM 695 C CA . ILE A 1 90 ? 6.492 4.888 -1.614 1.00 96.62 90 ILE A CA 1
ATOM 696 C C . ILE A 1 90 ? 5.254 4.161 -2.129 1.00 96.62 90 ILE A C 1
ATOM 698 O O . ILE A 1 90 ? 5.099 3.976 -3.332 1.00 96.62 90 ILE A O 1
ATOM 702 N N . VAL A 1 91 ? 4.370 3.763 -1.224 1.00 97.38 91 VAL A N 1
ATOM 703 C CA . VAL A 1 91 ? 3.080 3.141 -1.511 1.00 97.38 91 VAL A CA 1
ATOM 704 C C . VAL A 1 91 ? 1.985 4.100 -1.063 1.00 97.38 91 VAL A C 1
ATOM 706 O O . VAL A 1 91 ? 1.870 4.414 0.121 1.00 97.38 91 VAL A O 1
ATOM 709 N N . GLU A 1 92 ? 1.197 4.572 -2.019 1.00 97.38 92 GLU A N 1
ATOM 710 C CA . GLU A 1 92 ? 0.109 5.524 -1.811 1.00 97.38 92 GLU A CA 1
ATOM 711 C C . GLU A 1 92 ? -1.236 4.852 -2.041 1.00 97.38 92 GLU A C 1
ATOM 713 O O . GLU A 1 92 ? -1.432 4.130 -3.026 1.00 97.38 92 GLU A O 1
ATOM 718 N N . PHE A 1 93 ? -2.175 5.089 -1.129 1.00 97.56 93 PHE A N 1
ATOM 719 C CA . PHE A 1 93 ? -3.519 4.544 -1.245 1.00 97.56 93 PHE A CA 1
ATOM 720 C C . PHE A 1 93 ? -4.549 5.303 -0.417 1.00 97.56 93 PHE A C 1
ATOM 722 O O . PHE A 1 93 ? -4.240 5.952 0.579 1.00 97.56 93 PHE A O 1
ATOM 729 N N . ASN A 1 94 ? -5.808 5.159 -0.828 1.00 96.94 94 ASN A N 1
ATOM 730 C CA . ASN A 1 94 ? -6.974 5.655 -0.110 1.00 96.94 94 ASN A CA 1
ATOM 731 C C . ASN A 1 94 ? -7.721 4.491 0.548 1.00 96.94 94 ASN A C 1
ATOM 733 O O . ASN A 1 94 ? -8.090 3.512 -0.113 1.00 96.94 94 ASN A O 1
ATOM 737 N N . VAL A 1 95 ? -7.968 4.600 1.851 1.00 97.00 95 VAL A N 1
ATOM 738 C CA . VAL A 1 95 ? -8.774 3.647 2.614 1.00 97.00 95 VAL A CA 1
ATOM 739 C C . VAL A 1 95 ? -10.198 4.182 2.712 1.00 97.00 95 VAL A C 1
ATOM 741 O O . VAL A 1 95 ? -10.477 5.120 3.450 1.00 97.00 95 VAL A O 1
ATOM 744 N N . LEU A 1 96 ? -11.096 3.550 1.957 1.00 95.06 96 LEU A N 1
ATOM 745 C CA . LEU A 1 96 ? -12.504 3.953 1.835 1.00 95.06 96 LEU A CA 1
ATOM 746 C C . LEU A 1 96 ? -13.472 2.944 2.468 1.00 95.06 96 LEU A C 1
ATOM 748 O O . LEU A 1 96 ? -14.593 3.275 2.834 1.00 95.06 96 LEU A O 1
ATOM 752 N N . LYS A 1 97 ? -13.075 1.670 2.557 1.00 94.12 97 LYS A N 1
ATOM 753 C CA . LYS A 1 97 ? -13.969 0.597 3.009 1.00 94.12 97 LYS A CA 1
ATOM 754 C C . LYS A 1 97 ? -14.106 0.612 4.527 1.00 94.12 97 LYS A C 1
ATOM 756 O O . LYS A 1 97 ? -13.100 0.497 5.220 1.00 94.12 97 LYS A O 1
ATOM 761 N N . ASN A 1 98 ? -15.341 0.599 5.031 1.00 93.62 98 ASN A N 1
ATOM 762 C CA . ASN A 1 98 ? -15.643 0.598 6.470 1.00 93.62 98 ASN A CA 1
ATOM 763 C C . ASN A 1 98 ? -14.905 -0.496 7.256 1.00 93.62 98 ASN A C 1
ATOM 765 O O . ASN A 1 98 ? -14.402 -0.228 8.339 1.00 93.62 98 ASN A O 1
ATOM 769 N N . VAL A 1 99 ? -14.780 -1.709 6.703 1.00 94.31 99 VAL A N 1
ATOM 770 C CA . VAL A 1 99 ? -14.034 -2.808 7.352 1.00 94.31 99 VAL A CA 1
ATOM 771 C C . VAL A 1 99 ? -12.550 -2.487 7.534 1.00 94.31 99 VAL A C 1
ATOM 773 O O . VAL A 1 99 ? -11.949 -2.878 8.525 1.00 94.31 99 VAL A O 1
ATOM 776 N N . SER A 1 100 ? -11.962 -1.749 6.595 1.00 95.94 100 SER A N 1
ATOM 777 C CA . SER A 1 100 ? -10.568 -1.321 6.661 1.00 95.94 100 SER A CA 1
ATOM 778 C C . SER A 1 100 ? -10.401 -0.085 7.538 1.00 95.94 100 SER A C 1
ATOM 780 O O . SER A 1 100 ? -9.449 -0.029 8.305 1.00 95.94 100 SER A O 1
ATOM 782 N N . LEU A 1 101 ? -11.344 0.859 7.481 1.00 96.75 101 LEU A N 1
ATOM 783 C CA . LEU A 1 101 ? -11.394 2.009 8.388 1.00 96.75 101 LEU A CA 1
ATOM 784 C C . LEU A 1 101 ? -11.502 1.560 9.849 1.00 96.75 101 LEU A C 1
ATOM 786 O O . LEU A 1 101 ? -10.772 2.064 10.692 1.00 96.75 101 LEU A O 1
ATOM 790 N N . LYS A 1 102 ? -12.324 0.541 10.127 1.00 96.50 102 LYS A N 1
ATOM 791 C CA . LYS A 1 102 ? -12.428 -0.069 11.455 1.00 96.50 102 LYS A CA 1
ATOM 792 C C . LYS A 1 102 ? -11.077 -0.577 11.958 1.00 96.50 102 LYS A C 1
ATOM 794 O O . LYS A 1 102 ? -10.725 -0.287 13.090 1.00 96.50 102 LYS A O 1
ATOM 799 N N . ILE A 1 103 ? -10.295 -1.260 11.117 1.00 96.44 103 ILE A N 1
ATOM 800 C CA . ILE A 1 103 ? -8.954 -1.722 11.511 1.00 96.44 103 ILE A CA 1
ATOM 801 C C . ILE A 1 103 ? -8.056 -0.537 11.886 1.00 96.44 103 ILE A C 1
ATOM 803 O O . ILE A 1 103 ? -7.296 -0.649 12.841 1.00 96.44 103 ILE A O 1
ATOM 807 N N . LEU A 1 104 ? -8.140 0.591 11.173 1.00 96.75 104 LEU A N 1
ATOM 808 C CA . LEU A 1 104 ? -7.363 1.789 11.511 1.00 96.75 104 LEU A CA 1
ATOM 809 C C . LEU A 1 104 ? -7.794 2.407 12.852 1.00 96.75 104 LEU A C 1
ATOM 811 O O . LEU A 1 104 ? -6.947 2.918 13.581 1.00 96.75 104 LEU A O 1
ATOM 815 N N . ASP A 1 105 ? -9.086 2.351 13.178 1.00 96.75 105 ASP A N 1
ATOM 816 C CA . ASP A 1 105 ? -9.653 2.959 14.387 1.00 96.75 105 ASP A CA 1
ATOM 817 C C . ASP A 1 105 ? -9.609 2.063 15.630 1.00 96.75 105 ASP A C 1
ATOM 819 O O . ASP A 1 105 ? -9.654 2.587 16.742 1.00 96.75 105 ASP A O 1
ATOM 823 N N . ASP A 1 106 ? -9.543 0.738 15.462 1.00 96.00 106 ASP A N 1
ATOM 824 C CA . ASP A 1 106 ? -9.503 -0.215 16.576 1.00 96.00 106 ASP A CA 1
ATOM 825 C C . ASP A 1 106 ? -8.330 0.124 17.522 1.00 96.00 106 ASP A C 1
ATOM 827 O O . ASP A 1 106 ? -7.279 0.579 17.076 1.00 96.00 106 ASP A O 1
ATOM 831 N N . ASP A 1 107 ? -8.475 -0.098 18.828 1.00 92.31 107 ASP A N 1
ATOM 832 C CA . ASP A 1 107 ? -7.441 0.230 19.821 1.00 92.31 107 ASP A CA 1
ATOM 833 C C . ASP A 1 107 ? -6.268 -0.780 19.766 1.00 92.31 107 ASP A C 1
ATOM 835 O O . ASP A 1 107 ? -6.514 -1.988 19.697 1.00 92.31 107 ASP A O 1
ATOM 839 N N . PRO A 1 108 ? -4.990 -0.346 19.750 1.00 93.88 108 PRO A N 1
ATOM 840 C CA . PRO A 1 108 ? -4.513 1.040 19.669 1.00 93.88 108 PRO A CA 1
ATOM 841 C C . PRO A 1 108 ? -4.728 1.657 18.284 1.00 93.88 108 PRO A C 1
ATOM 843 O O . PRO A 1 108 ? -4.322 1.051 17.292 1.00 93.88 108 PRO A O 1
ATOM 846 N N . LYS A 1 109 ? -5.305 2.868 18.205 1.00 95.81 109 LYS A N 1
ATOM 847 C CA . LYS A 1 109 ? -5.566 3.556 16.922 1.00 95.81 109 LYS A CA 1
ATOM 848 C C . LYS A 1 109 ? -4.285 3.653 16.082 1.00 95.81 109 LYS A C 1
ATOM 850 O O . LYS A 1 109 ? -3.236 4.045 16.595 1.00 95.81 109 LYS A O 1
ATOM 855 N N . THR A 1 110 ? -4.383 3.323 14.793 1.00 97.25 110 THR A N 1
ATOM 856 C CA . THR A 1 110 ? -3.265 3.431 13.849 1.00 97.25 110 THR A CA 1
ATOM 857 C C . THR A 1 110 ? -2.814 4.881 13.709 1.00 97.25 110 THR A C 1
ATOM 859 O O . THR A 1 110 ? -3.633 5.789 13.561 1.00 97.25 110 THR A O 1
ATOM 862 N N . LYS A 1 111 ? -1.498 5.091 13.718 1.00 96.69 111 LYS A N 1
ATOM 863 C CA . LYS A 1 111 ? -0.866 6.408 13.602 1.00 96.69 111 LYS A CA 1
ATOM 864 C C . LYS A 1 111 ? 0.334 6.387 12.661 1.00 96.69 111 LYS A C 1
ATOM 866 O O . LYS A 1 111 ? 0.839 5.337 12.264 1.00 96.69 111 LYS A O 1
ATOM 871 N N . ILE A 1 112 ? 0.815 7.583 12.330 1.00 97.56 112 ILE A N 1
ATOM 872 C CA . ILE A 1 112 ? 2.076 7.758 11.606 1.00 97.56 112 ILE A CA 1
ATOM 873 C C . ILE A 1 112 ? 3.199 7.066 12.380 1.00 97.56 112 ILE A C 1
ATOM 875 O O . ILE A 1 112 ? 3.312 7.197 13.599 1.00 97.56 112 ILE A O 1
ATOM 879 N N . GLY A 1 113 ? 4.035 6.341 11.648 1.00 95.50 113 GLY A N 1
ATOM 880 C CA . GLY A 1 113 ? 5.112 5.541 12.196 1.00 95.50 113 GLY A CA 1
ATOM 881 C C . GLY A 1 113 ? 4.754 4.075 12.391 1.00 95.50 113 GLY A C 1
ATOM 882 O O . GLY A 1 113 ? 5.697 3.300 12.447 1.00 95.50 113 GLY A O 1
ATOM 883 N N . ASP A 1 114 ? 3.475 3.684 12.431 1.00 96.62 114 ASP A N 1
ATOM 884 C CA . ASP A 1 114 ? 3.063 2.276 12.534 1.00 96.62 114 ASP A CA 1
ATOM 885 C C . ASP A 1 114 ? 3.303 1.507 11.225 1.00 96.62 114 ASP A C 1
ATOM 887 O O . ASP A 1 114 ? 3.461 2.094 10.151 1.00 96.62 114 ASP A O 1
ATOM 891 N N . ALA A 1 115 ? 3.302 0.174 11.311 1.00 95.94 115 ALA A N 1
ATOM 892 C CA . ALA A 1 115 ? 3.346 -0.702 10.149 1.00 95.94 115 ALA A CA 1
ATOM 893 C C . ALA A 1 115 ? 1.963 -1.270 9.805 1.00 95.94 115 ALA A C 1
ATOM 895 O O . ALA A 1 115 ? 1.154 -1.568 10.688 1.00 95.94 115 ALA A O 1
ATOM 896 N N . ILE A 1 116 ? 1.692 -1.453 8.514 1.00 96.75 116 ILE A N 1
ATOM 897 C CA . ILE A 1 116 ? 0.396 -1.929 8.025 1.00 96.75 116 ILE A CA 1
ATOM 898 C C . ILE A 1 116 ? 0.540 -2.957 6.900 1.00 96.75 116 ILE A C 1
ATOM 900 O O . ILE A 1 116 ? 1.427 -2.861 6.050 1.00 96.75 116 ILE A O 1
ATOM 904 N N . GLY A 1 117 ? -0.362 -3.940 6.907 1.00 96.38 117 GLY A N 1
ATOM 905 C CA . GLY A 1 117 ? -0.498 -4.948 5.863 1.00 96.38 117 GLY A CA 1
ATOM 906 C C . GLY A 1 117 ? -1.728 -4.660 5.007 1.00 96.38 117 GLY A C 1
ATOM 907 O O . GLY A 1 117 ? -2.854 -4.599 5.517 1.00 96.38 117 GLY A O 1
ATOM 908 N N . VAL A 1 118 ? -1.540 -4.500 3.697 1.00 96.88 118 VAL A N 1
ATOM 909 C CA . VAL A 1 118 ? -2.605 -4.091 2.769 1.00 96.88 118 VAL A CA 1
ATOM 910 C C . VAL A 1 118 ? -2.654 -4.974 1.537 1.00 96.88 118 VAL A C 1
ATOM 912 O O . VAL A 1 118 ? -1.635 -5.347 0.969 1.00 96.88 118 VAL A O 1
ATOM 915 N N . GLN A 1 119 ? -3.864 -5.284 1.087 1.00 96.44 119 GLN A N 1
ATOM 916 C CA . GLN A 1 119 ? -4.103 -5.906 -0.206 1.00 96.44 119 GLN A CA 1
ATOM 917 C C . GLN A 1 119 ? -4.723 -4.862 -1.129 1.00 96.44 119 GLN A C 1
ATOM 919 O O . GLN A 1 119 ? -5.815 -4.359 -0.860 1.00 96.44 119 GLN A O 1
ATOM 924 N N . GLY A 1 120 ? -4.026 -4.530 -2.209 1.00 96.12 120 GLY A N 1
ATOM 925 C CA . GLY A 1 120 ? -4.410 -3.447 -3.107 1.00 96.12 120 GLY A CA 1
ATOM 926 C C . GLY A 1 120 ? -4.297 -3.835 -4.565 1.00 96.12 120 GLY A C 1
ATOM 927 O O . GLY A 1 120 ? -3.456 -4.653 -4.933 1.00 96.12 120 GLY A O 1
ATOM 928 N N . ARG A 1 121 ? -5.151 -3.253 -5.407 1.00 96.31 121 ARG A N 1
ATOM 929 C CA . ARG A 1 121 ? -5.006 -3.375 -6.859 1.00 96.31 121 ARG A CA 1
ATOM 930 C C . ARG A 1 121 ? -3.983 -2.354 -7.343 1.00 96.31 121 ARG A C 1
ATOM 932 O O . ARG A 1 121 ? -4.131 -1.175 -7.050 1.00 96.31 121 ARG A O 1
ATOM 939 N N . LEU A 1 122 ? -2.972 -2.801 -8.082 1.00 95.31 122 LEU A N 1
ATOM 940 C CA . LEU A 1 122 ? -1.958 -1.907 -8.634 1.00 95.31 122 LEU A CA 1
ATOM 941 C C . LEU A 1 122 ? -2.564 -1.026 -9.733 1.00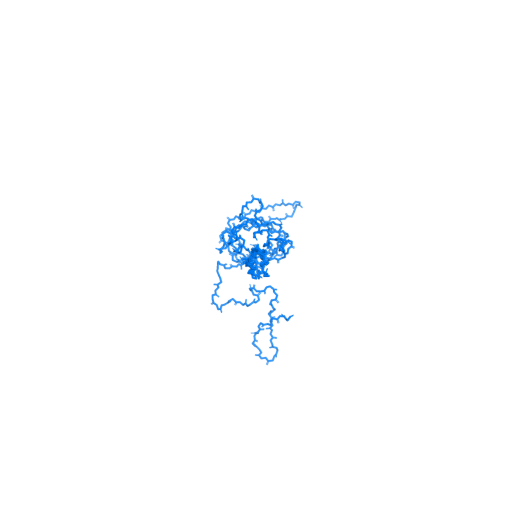 95.31 122 LEU A C 1
ATOM 943 O O . LEU A 1 122 ? -2.957 -1.540 -10.780 1.00 95.31 122 LEU A O 1
ATOM 947 N N . GLU A 1 123 ? -2.621 0.284 -9.508 1.00 94.62 123 GLU A N 1
ATOM 948 C CA . GLU A 1 123 ? -3.132 1.253 -10.484 1.00 94.62 123 GLU A CA 1
ATOM 949 C C . GLU A 1 123 ? -1.990 1.832 -11.322 1.00 94.62 123 GLU A C 1
ATOM 951 O O . GLU A 1 123 ? -2.009 1.771 -12.552 1.00 94.62 123 GLU A O 1
ATOM 956 N N . THR A 1 124 ? -0.953 2.351 -10.659 1.00 92.56 124 THR A N 1
ATOM 957 C CA . THR A 1 124 ? 0.249 2.854 -11.329 1.00 92.56 124 THR A CA 1
ATOM 958 C C . THR A 1 124 ? 1.511 2.547 -10.533 1.00 92.56 124 THR A C 1
ATOM 960 O O . THR A 1 124 ? 1.475 2.340 -9.322 1.00 92.56 124 THR A O 1
ATOM 963 N N . MET A 1 125 ? 2.643 2.523 -11.233 1.00 90.62 125 MET A N 1
ATOM 964 C CA . MET A 1 125 ? 3.968 2.376 -10.646 1.00 90.62 125 MET A CA 1
ATOM 965 C C . MET A 1 125 ? 4.951 3.226 -11.448 1.00 90.62 125 MET A C 1
ATOM 967 O O . MET A 1 125 ? 4.976 3.135 -12.675 1.00 90.62 125 MET A O 1
ATOM 971 N N . GLY A 1 126 ? 5.721 4.084 -10.780 1.00 81.69 126 GLY A N 1
ATOM 972 C CA . GLY A 1 126 ? 6.802 4.843 -11.412 1.00 81.69 126 GLY A CA 1
ATOM 973 C C . GLY A 1 126 ? 6.387 5.963 -12.374 1.00 81.69 126 GLY A C 1
ATOM 974 O O . GLY A 1 126 ? 7.250 6.479 -13.082 1.00 81.69 126 GLY A O 1
ATOM 975 N N . LYS A 1 127 ? 5.093 6.317 -12.449 1.00 68.94 127 LYS A N 1
ATOM 976 C CA . LYS A 1 127 ? 4.571 7.315 -13.406 1.00 68.94 127 LYS A CA 1
ATOM 977 C C . LYS A 1 127 ? 4.612 8.755 -12.887 1.00 68.94 127 LYS A C 1
ATOM 979 O O . LYS A 1 127 ? 5.041 9.636 -13.619 1.00 68.94 127 LYS A O 1
ATOM 984 N N . VAL A 1 128 ? 4.145 8.995 -11.658 1.00 58.62 128 VAL A N 1
ATOM 985 C CA . VAL A 1 128 ? 4.074 10.347 -11.055 1.00 58.62 128 VAL A CA 1
ATOM 986 C C . VAL A 1 128 ? 5.415 10.733 -10.431 1.00 58.62 128 VAL A C 1
ATOM 988 O O . VAL A 1 128 ? 5.905 11.845 -10.588 1.00 58.62 128 VAL A O 1
ATOM 991 N N . THR A 1 129 ? 6.046 9.771 -9.768 1.00 63.88 129 THR A N 1
ATOM 992 C CA . THR A 1 129 ? 7.410 9.856 -9.250 1.00 63.88 129 THR A CA 1
ATOM 993 C C . THR A 1 129 ? 8.071 8.516 -9.531 1.00 63.88 129 THR A C 1
ATOM 995 O O . THR A 1 129 ? 7.402 7.478 -9.522 1.00 63.88 129 THR A O 1
ATOM 998 N N . THR A 1 130 ? 9.375 8.509 -9.797 1.00 69.56 130 THR A N 1
ATOM 999 C CA . THR A 1 130 ? 10.098 7.309 -10.251 1.00 69.56 130 THR A CA 1
ATOM 1000 C C . THR A 1 130 ? 9.988 6.120 -9.296 1.00 69.56 130 THR A C 1
ATOM 1002 O O . THR A 1 130 ? 10.093 4.991 -9.775 1.00 69.56 130 THR A O 1
ATOM 1005 N N . ASN A 1 131 ? 9.706 6.354 -8.006 1.00 85.38 131 ASN A N 1
ATOM 1006 C CA . ASN A 1 131 ? 9.676 5.347 -6.940 1.00 85.38 131 ASN A CA 1
ATOM 1007 C C . ASN A 1 131 ? 8.329 5.262 -6.191 1.00 85.38 131 ASN A C 1
ATOM 1009 O O . ASN A 1 131 ? 8.311 4.905 -5.013 1.00 85.38 131 ASN A O 1
ATOM 1013 N N . THR A 1 132 ? 7.212 5.572 -6.856 1.00 93.69 132 THR A N 1
ATOM 1014 C CA . THR A 1 132 ? 5.872 5.510 -6.240 1.00 93.69 132 THR A CA 1
ATOM 1015 C C . THR A 1 132 ? 5.030 4.374 -6.815 1.00 93.69 132 THR A C 1
ATOM 1017 O O . THR A 1 132 ? 5.008 4.157 -8.027 1.00 93.69 132 THR A O 1
ATOM 1020 N N . ILE A 1 133 ? 4.323 3.672 -5.936 1.00 95.75 133 ILE A N 1
ATOM 1021 C CA . ILE A 1 133 ? 3.302 2.658 -6.195 1.00 95.75 133 ILE A CA 1
ATOM 1022 C C . ILE A 1 133 ? 1.964 3.252 -5.766 1.00 95.75 133 ILE A C 1
ATOM 1024 O O . ILE A 1 133 ? 1.825 3.680 -4.625 1.00 95.75 133 ILE A O 1
ATOM 1028 N N . VAL A 1 134 ? 0.973 3.243 -6.650 1.00 96.69 134 VAL A N 1
ATOM 1029 C CA . VAL A 1 134 ? -0.392 3.671 -6.325 1.00 96.69 134 VAL A CA 1
ATOM 1030 C C . VAL A 1 134 ? -1.300 2.452 -6.317 1.00 96.69 134 VAL A C 1
ATOM 1032 O O . VAL A 1 134 ? -1.373 1.720 -7.312 1.00 96.69 134 VAL A O 1
ATOM 1035 N N . LEU A 1 135 ? -1.989 2.232 -5.196 1.00 97.12 135 LEU A N 1
ATOM 1036 C CA . LEU A 1 135 ? -2.935 1.133 -5.032 1.00 97.12 135 LEU A CA 1
ATOM 1037 C C . LEU A 1 135 ? -4.370 1.654 -4.944 1.00 97.12 135 LEU A C 1
ATOM 1039 O O . LEU A 1 135 ? -4.695 2.485 -4.095 1.00 97.12 135 LEU A O 1
ATOM 1043 N N . ASN A 1 136 ? -5.250 1.107 -5.782 1.00 94.69 136 ASN A N 1
ATOM 1044 C CA . ASN A 1 136 ? -6.659 1.471 -5.810 1.00 94.69 136 ASN A CA 1
ATOM 1045 C C . ASN A 1 136 ? -7.521 0.395 -6.509 1.00 94.69 136 ASN A C 1
ATOM 1047 O O . ASN A 1 136 ? -7.284 0.084 -7.679 1.00 94.69 136 ASN A O 1
ATOM 1051 N N . PRO A 1 137 ? -8.546 -0.177 -5.846 1.00 94.94 137 PRO A N 1
ATOM 1052 C CA . PRO A 1 137 ? -8.908 0.003 -4.436 1.00 94.94 137 PRO A CA 1
ATOM 1053 C C . PRO A 1 137 ? -7.994 -0.790 -3.484 1.00 94.94 137 PRO A C 1
ATOM 1055 O O . PRO A 1 137 ? -7.332 -1.749 -3.895 1.00 94.94 137 PRO A O 1
ATOM 1058 N N . VAL A 1 138 ? -8.020 -0.433 -2.193 1.00 97.00 138 VAL A N 1
ATOM 1059 C CA . VAL A 1 138 ? -7.269 -1.103 -1.113 1.00 97.00 138 VAL A CA 1
ATOM 1060 C C . VAL A 1 138 ? -8.184 -1.686 -0.036 1.00 97.00 138 VAL A C 1
ATOM 1062 O O . VAL A 1 138 ? -9.250 -1.153 0.278 1.00 97.00 138 VAL A O 1
ATOM 1065 N N . ILE A 1 139 ? -7.743 -2.808 0.532 1.00 96.38 139 ILE A N 1
ATOM 1066 C CA . ILE A 1 139 ? -8.242 -3.396 1.772 1.00 96.38 139 ILE A CA 1
ATOM 1067 C C . ILE A 1 139 ? -7.075 -3.459 2.759 1.00 96.38 139 ILE A C 1
ATOM 1069 O O . ILE A 1 139 ? -6.077 -4.135 2.505 1.00 96.38 139 ILE A O 1
ATOM 1073 N N . VAL A 1 140 ? -7.221 -2.800 3.905 1.00 96.94 140 VAL A N 1
ATOM 1074 C CA . VAL A 1 140 ? -6.351 -3.035 5.064 1.00 96.94 140 VAL A CA 1
ATOM 1075 C C . VAL A 1 140 ? -6.674 -4.418 5.618 1.00 96.94 140 VAL A C 1
ATOM 1077 O O . VAL A 1 140 ? -7.841 -4.709 5.880 1.00 96.94 140 VAL A O 1
ATOM 1080 N N . LYS A 1 141 ? -5.660 -5.278 5.749 1.00 94.62 141 LYS A N 1
ATOM 1081 C CA . LYS A 1 141 ? -5.817 -6.656 6.238 1.00 94.62 141 LYS A CA 1
ATOM 1082 C C . LYS A 1 141 ? -5.596 -6.724 7.745 1.00 94.62 141 LYS A C 1
ATOM 1084 O O . LYS A 1 141 ? -6.379 -7.366 8.434 1.00 94.62 141 LYS A O 1
ATOM 1089 N N . HIS A 1 142 ? -4.556 -6.053 8.236 1.00 92.94 142 HIS A N 1
ATOM 1090 C CA . HIS A 1 142 ? -4.225 -5.946 9.656 1.00 92.94 142 HIS A CA 1
ATOM 1091 C C . HIS A 1 142 ? -3.200 -4.828 9.898 1.00 92.94 142 HIS A C 1
ATOM 1093 O O . HIS A 1 142 ? -2.526 -4.371 8.970 1.00 92.94 142 HIS A O 1
ATOM 1099 N N . LYS A 1 143 ? -3.050 -4.432 11.164 1.00 93.56 143 LYS A N 1
ATOM 1100 C CA . LYS A 1 143 ? -1.866 -3.709 11.648 1.00 93.56 143 LYS A CA 1
ATOM 1101 C C . LYS A 1 143 ? -0.701 -4.691 11.698 1.00 93.56 143 LYS A C 1
ATOM 1103 O O . LYS A 1 143 ? -0.876 -5.809 12.180 1.00 93.56 143 LYS A O 1
ATOM 1108 N N . ASP A 1 144 ? 0.439 -4.308 11.149 1.00 90.31 144 ASP A N 1
ATOM 1109 C CA . ASP A 1 144 ? 1.578 -5.206 10.935 1.00 90.31 144 ASP A CA 1
ATOM 1110 C C . ASP A 1 144 ? 2.753 -4.832 11.855 1.00 90.31 144 ASP A C 1
ATOM 1112 O O . ASP A 1 144 ? 2.661 -3.944 12.705 1.00 90.31 144 ASP A O 1
ATOM 1116 N N . LYS A 1 145 ? 3.870 -5.540 11.699 1.00 87.06 145 LYS A N 1
ATOM 1117 C CA . LYS A 1 145 ? 5.158 -5.276 12.352 1.00 87.06 145 LYS A CA 1
ATOM 1118 C C . LYS A 1 145 ? 6.096 -4.566 11.372 1.00 87.06 145 LYS A C 1
ATOM 1120 O O . LYS A 1 145 ? 5.819 -4.489 10.185 1.00 87.06 145 LYS A O 1
ATOM 1125 N N . PHE A 1 146 ? 7.238 -4.066 11.836 1.00 83.12 146 PHE A N 1
ATOM 1126 C CA . PHE A 1 146 ? 8.230 -3.449 10.935 1.00 83.12 146 PHE A CA 1
ATOM 1127 C C . PHE A 1 146 ? 9.098 -4.459 10.182 1.00 83.12 146 PHE A C 1
ATOM 1129 O O . PHE A 1 146 ? 9.795 -4.087 9.244 1.00 83.12 146 PHE A O 1
ATOM 1136 N N . ALA A 1 147 ? 9.096 -5.717 10.617 1.00 79.62 147 ALA A N 1
ATOM 1137 C CA . ALA A 1 147 ? 9.894 -6.776 10.027 1.00 79.62 147 ALA A CA 1
ATOM 1138 C C . ALA A 1 147 ? 9.292 -8.151 10.352 1.00 79.62 147 ALA A C 1
ATOM 1140 O O . ALA A 1 147 ? 8.645 -8.301 11.401 1.00 79.62 147 ALA A O 1
ATOM 1141 N N . PRO A 1 148 ? 9.555 -9.166 9.510 1.00 73.88 148 PRO A N 1
ATOM 1142 C CA . PRO A 1 148 ? 9.204 -10.543 9.819 1.00 73.88 148 PRO A CA 1
ATOM 1143 C C . PRO A 1 148 ? 9.914 -11.009 11.090 1.00 73.88 148 PRO A C 1
ATOM 1145 O O . PRO A 1 148 ? 11.119 -10.812 11.268 1.00 73.88 148 PRO A O 1
ATOM 1148 N N . VAL A 1 149 ? 9.188 -11.706 11.964 1.00 71.00 149 VAL A N 1
ATOM 1149 C CA . VAL A 1 149 ? 9.808 -12.390 13.106 1.00 71.00 149 VAL A CA 1
ATOM 1150 C C . VAL A 1 149 ? 10.193 -13.796 12.668 1.00 71.00 149 VAL A C 1
ATOM 1152 O O . VAL A 1 149 ? 9.331 -14.649 12.447 1.00 71.00 149 VAL A O 1
ATOM 1155 N N . ARG A 1 150 ? 11.501 -14.044 12.540 1.00 65.38 150 ARG A N 1
ATOM 1156 C CA . ARG A 1 150 ? 12.043 -15.323 12.060 1.00 65.38 150 ARG A CA 1
ATOM 1157 C C . ARG A 1 150 ? 11.441 -16.498 12.843 1.00 65.38 150 ARG A C 1
ATOM 1159 O O . ARG A 1 150 ? 11.528 -16.543 14.067 1.00 65.38 150 ARG A O 1
ATOM 1166 N N . GLY A 1 151 ? 10.825 -17.437 12.124 1.00 63.16 151 GLY A N 1
ATOM 1167 C CA . GLY A 1 151 ? 10.221 -18.645 12.697 1.00 63.16 151 GLY A CA 1
ATOM 1168 C C . GLY A 1 151 ? 8.846 -18.469 13.358 1.00 63.16 151 GLY A C 1
ATOM 1169 O O . GLY A 1 151 ? 8.326 -19.447 13.882 1.00 63.16 151 GLY A O 1
ATOM 1170 N N . LYS A 1 152 ? 8.250 -17.266 13.343 1.00 62.88 152 LYS A N 1
ATOM 1171 C CA . LYS A 1 152 ? 6.892 -17.007 13.874 1.00 62.88 152 LYS A CA 1
ATOM 1172 C C . LYS A 1 152 ? 5.884 -16.538 12.820 1.00 62.88 152 LYS A C 1
ATOM 1174 O O . LYS A 1 152 ? 4.741 -16.272 13.162 1.00 62.88 152 LYS A O 1
ATOM 1179 N N . GLU A 1 153 ? 6.327 -16.398 11.579 1.00 65.94 153 GLU A N 1
ATOM 1180 C CA . GLU A 1 153 ? 5.501 -16.021 10.434 1.00 65.94 153 GLU A CA 1
ATOM 1181 C C . GLU A 1 153 ? 4.884 -17.285 9.834 1.00 65.94 153 GLU A C 1
ATOM 1183 O O . GLU A 1 153 ? 5.605 -18.228 9.487 1.00 65.94 153 GLU A O 1
ATOM 1188 N N . PHE A 1 154 ? 3.560 -17.328 9.728 1.00 64.44 154 PHE A N 1
ATOM 1189 C CA . PHE A 1 154 ? 2.889 -18.457 9.095 1.00 64.44 154 PHE A CA 1
ATOM 1190 C C . PHE A 1 154 ? 2.865 -18.293 7.575 1.00 64.44 154 PHE A C 1
ATOM 1192 O O . PHE A 1 154 ? 2.762 -17.187 7.054 1.00 64.44 154 PHE A O 1
ATOM 1199 N N . LEU A 1 155 ? 2.881 -19.409 6.836 1.00 67.25 155 LEU A N 1
ATOM 1200 C CA . LEU A 1 155 ? 2.844 -19.360 5.370 1.00 67.25 155 LEU A CA 1
ATOM 1201 C C . LEU A 1 155 ? 1.619 -18.607 4.827 1.00 67.25 155 LEU A C 1
ATOM 1203 O O . LEU A 1 155 ? 1.748 -17.938 3.814 1.00 67.25 155 LEU A O 1
ATOM 1207 N N . TYR A 1 156 ? 0.458 -18.683 5.488 1.00 61.03 156 TYR A N 1
ATOM 1208 C CA . TYR A 1 156 ? -0.756 -17.963 5.066 1.00 61.03 156 TYR A CA 1
ATOM 1209 C C . TYR A 1 156 ? -0.668 -16.440 5.259 1.00 61.03 156 TYR A C 1
ATOM 1211 O O . TYR A 1 156 ? -1.466 -15.696 4.696 1.00 61.03 156 TYR A O 1
ATOM 1219 N N . GLU A 1 157 ? 0.286 -15.967 6.063 1.00 62.34 157 GLU A N 1
ATOM 1220 C CA . GLU A 1 157 ? 0.569 -14.541 6.252 1.00 62.34 157 GLU A CA 1
ATOM 1221 C C . GLU A 1 157 ? 1.553 -14.019 5.201 1.00 62.34 157 GLU A C 1
ATOM 1223 O O . GLU A 1 157 ? 1.721 -12.810 5.065 1.00 62.34 157 GLU A O 1
ATOM 1228 N N . LEU A 1 158 ? 2.217 -14.916 4.470 1.00 65.12 158 LEU A N 1
ATOM 1229 C CA . LEU A 1 158 ? 3.179 -14.595 3.416 1.00 65.12 158 LEU A CA 1
ATOM 1230 C C . LEU A 1 158 ? 2.583 -14.839 2.025 1.00 65.12 158 LEU A C 1
ATOM 1232 O O . LEU A 1 158 ? 2.779 -14.040 1.116 1.00 65.12 158 LEU A O 1
ATOM 1236 N N . ASP A 1 159 ? 1.826 -15.925 1.876 1.00 63.72 159 ASP A N 1
ATOM 1237 C CA . ASP A 1 159 ? 1.176 -16.340 0.639 1.00 63.72 159 ASP A CA 1
ATOM 1238 C C . ASP A 1 159 ? -0.346 -16.140 0.758 1.00 63.72 159 ASP A C 1
ATOM 1240 O O . ASP A 1 159 ? -1.007 -16.872 1.503 1.00 63.72 159 ASP A O 1
ATOM 1244 N N . PRO A 1 160 ? -0.937 -15.189 0.011 1.00 58.12 160 PRO A N 1
ATOM 1245 C CA . PRO A 1 160 ? -2.376 -14.939 0.045 1.00 58.12 160 PRO A CA 1
ATOM 1246 C C . PRO A 1 160 ? -3.222 -16.114 -0.479 1.00 58.12 160 PRO A C 1
ATOM 1248 O O . PRO A 1 160 ? -4.438 -16.111 -0.279 1.00 58.12 160 PRO A O 1
ATOM 1251 N N . ASN A 1 161 ? -2.613 -17.110 -1.135 1.00 59.66 161 ASN A N 1
ATOM 1252 C CA . ASN A 1 161 ? -3.275 -18.337 -1.581 1.00 59.66 161 ASN A CA 1
ATOM 1253 C C . ASN A 1 161 ? -3.144 -19.496 -0.579 1.00 59.66 161 ASN A C 1
ATOM 1255 O O . ASN A 1 161 ? -3.834 -20.511 -0.725 1.00 59.66 161 ASN A O 1
ATOM 1259 N N . ALA A 1 162 ? -2.288 -19.378 0.438 1.00 61.44 162 ALA A N 1
ATOM 1260 C CA . ALA A 1 162 ? -2.151 -20.406 1.458 1.00 61.44 162 ALA A CA 1
ATOM 1261 C C . ALA A 1 162 ? -3.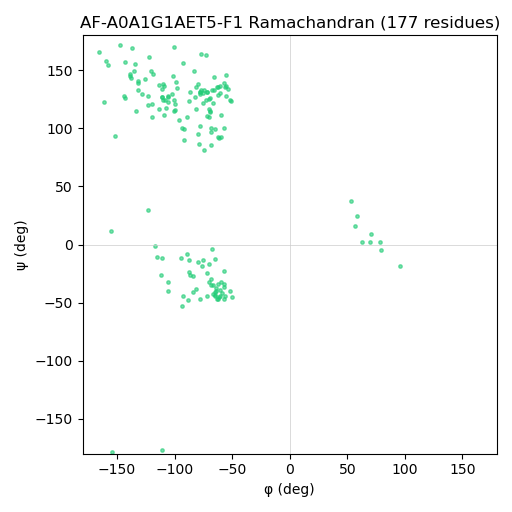342 -20.352 2.430 1.00 61.44 162 ALA A C 1
ATOM 1263 O O . ALA A 1 162 ? -3.715 -19.301 2.951 1.00 61.44 162 ALA A O 1
ATOM 1264 N N . ARG A 1 163 ? -3.965 -21.510 2.676 1.00 57.91 163 ARG A N 1
ATOM 1265 C CA . ARG A 1 163 ? -5.107 -21.633 3.592 1.00 57.91 163 ARG A CA 1
ATOM 1266 C C . ARG A 1 163 ? -4.643 -22.151 4.948 1.00 57.91 163 ARG A C 1
ATOM 1268 O O . ARG A 1 163 ? -3.831 -23.075 5.029 1.00 57.91 163 ARG A O 1
ATOM 1275 N N . MET A 1 164 ? -5.208 -21.592 6.015 1.00 47.16 164 MET A N 1
ATOM 1276 C CA . MET A 1 164 ? -5.087 -22.168 7.351 1.00 47.16 164 MET A CA 1
ATOM 1277 C C . MET A 1 164 ? -5.940 -23.442 7.400 1.00 47.16 164 MET A C 1
ATOM 1279 O O . MET A 1 164 ? -7.163 -23.372 7.298 1.00 47.16 164 MET A O 1
ATOM 1283 N N . GLY A 1 165 ? -5.290 -24.602 7.479 1.00 52.44 165 GLY A N 1
ATOM 1284 C CA . GLY A 1 165 ? -5.948 -25.898 7.606 1.00 52.44 165 GLY A CA 1
ATOM 1285 C C . GLY A 1 165 ? -5.740 -26.485 9.000 1.00 52.44 165 GLY A C 1
ATOM 1286 O O . GLY A 1 165 ? -4.634 -26.459 9.543 1.00 52.44 165 GLY A O 1
ATOM 1287 N N . THR A 1 166 ? -6.799 -27.038 9.578 1.00 43.31 166 THR A N 1
ATOM 1288 C CA . THR A 1 166 ? -6.707 -28.037 10.644 1.00 43.31 166 THR A CA 1
ATOM 1289 C C . THR A 1 166 ? -6.911 -29.398 9.997 1.00 43.31 166 THR A C 1
ATOM 1291 O O . THR A 1 166 ? -7.966 -29.677 9.433 1.00 43.31 166 THR A O 1
ATOM 1294 N N . ASP A 1 167 ? -5.885 -30.242 10.038 1.00 46.66 167 ASP A N 1
ATOM 1295 C CA . ASP A 1 167 ? -6.071 -31.660 9.757 1.00 46.66 167 ASP A CA 1
ATOM 1296 C C . ASP A 1 167 ? -6.880 -32.251 10.924 1.00 46.66 167 ASP A C 1
ATOM 1298 O O . ASP A 1 167 ? -6.432 -32.246 12.076 1.00 46.66 167 ASP A O 1
ATOM 1302 N N . THR A 1 168 ? -8.105 -32.703 10.648 1.00 47.88 168 THR A N 1
ATOM 1303 C CA . THR A 1 168 ? -9.013 -33.288 11.648 1.00 47.88 168 THR A CA 1
ATOM 1304 C C . THR A 1 168 ? -8.516 -34.629 12.193 1.00 47.88 168 THR A C 1
ATOM 1306 O O . THR A 1 168 ? -9.125 -35.160 13.117 1.00 47.88 168 THR A O 1
ATOM 1309 N N . SER A 1 169 ? -7.402 -35.163 11.684 1.00 52.81 169 SER A N 1
ATOM 1310 C CA . SER A 1 169 ? -6.832 -36.434 12.135 1.00 52.81 169 SER A CA 1
ATOM 1311 C C . SER A 1 169 ? -5.830 -36.329 13.297 1.00 52.81 169 SER A C 1
ATOM 1313 O O . SER A 1 169 ? -5.460 -37.359 13.856 1.00 52.81 169 SER A O 1
ATOM 1315 N N . GLY A 1 170 ? -5.407 -35.126 13.720 1.00 50.94 170 GLY A N 1
ATOM 1316 C CA . GLY A 1 170 ? -4.329 -35.015 14.721 1.00 50.94 170 GLY A CA 1
ATOM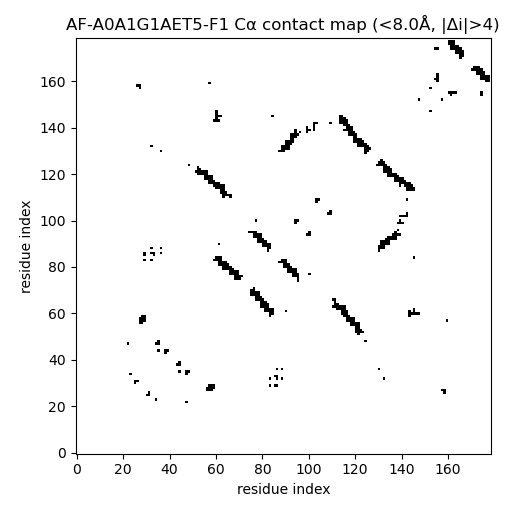 1317 C C . GLY A 1 170 ? -4.268 -33.751 15.579 1.00 50.94 170 GLY A C 1
ATOM 1318 O O . GLY A 1 170 ? -3.250 -33.528 16.232 1.00 50.94 170 GLY A O 1
ATOM 1319 N N . GLY A 1 171 ? -5.298 -32.895 15.573 1.00 49.84 171 GLY A N 1
ATOM 1320 C CA . GLY A 1 171 ? -5.407 -31.735 16.479 1.00 49.84 171 GLY A CA 1
ATOM 1321 C C . GLY A 1 171 ? -4.321 -30.654 16.337 1.00 49.84 171 GLY A C 1
ATOM 1322 O O . GLY A 1 171 ? -4.338 -29.668 17.068 1.00 49.84 171 GLY A O 1
ATOM 1323 N N . THR A 1 172 ? -3.386 -30.805 15.397 1.00 48.16 172 THR A N 1
ATOM 1324 C CA . THR A 1 172 ? -2.286 -29.869 15.152 1.00 48.16 172 THR A CA 1
ATOM 1325 C C . THR A 1 172 ? -2.521 -29.117 13.837 1.00 48.16 172 THR A C 1
ATOM 1327 O O . THR A 1 172 ? -2.706 -29.752 12.796 1.00 48.16 172 THR A O 1
ATOM 1330 N N . PRO A 1 173 ? -2.531 -27.768 13.841 1.00 49.72 173 PRO A N 1
ATOM 1331 C CA . PRO A 1 173 ? -2.684 -26.981 12.619 1.00 49.72 173 PRO A CA 1
ATOM 1332 C C . PRO A 1 173 ? -1.519 -27.241 11.656 1.00 49.72 173 PRO A C 1
ATOM 1334 O O . PRO A 1 173 ? -0.355 -27.125 12.042 1.00 49.72 173 PRO A O 1
ATOM 1337 N N . LYS A 1 174 ? -1.815 -27.558 10.392 1.00 53.81 174 LYS A N 1
ATOM 1338 C CA . LYS A 1 174 ? -0.815 -27.671 9.318 1.00 53.81 174 LYS A CA 1
ATOM 1339 C C . LYS A 1 174 ? -1.294 -26.898 8.095 1.00 53.81 174 LYS A C 1
ATOM 1341 O O . LYS A 1 174 ? -2.438 -27.021 7.670 1.00 53.81 174 LYS A O 1
ATOM 1346 N N . VAL A 1 175 ? -0.404 -26.091 7.520 1.00 50.72 175 VAL A N 1
ATOM 1347 C CA . VAL A 1 175 ? -0.714 -25.270 6.342 1.00 50.72 175 VAL A CA 1
ATOM 1348 C C . VAL A 1 175 ? -0.822 -26.161 5.105 1.00 50.72 175 VAL A C 1
ATOM 1350 O O . VAL A 1 175 ? 0.120 -26.879 4.771 1.00 50.72 175 VAL A O 1
ATOM 1353 N N . LEU A 1 176 ? -1.959 -26.088 4.412 1.00 50.84 176 LEU A N 1
ATOM 1354 C CA . LEU A 1 176 ? -2.195 -26.784 3.150 1.00 50.84 176 LEU A CA 1
ATOM 1355 C C . LEU A 1 176 ? -1.997 -25.793 1.998 1.00 50.84 176 LEU A C 1
ATOM 1357 O O . LEU A 1 176 ? -2.694 -24.779 1.917 1.00 50.84 176 LEU A O 1
ATOM 1361 N N . LYS A 1 177 ? -1.056 -26.084 1.093 1.00 42.31 177 LYS A N 1
ATOM 1362 C CA . LYS A 1 177 ? -0.993 -25.399 -0.204 1.00 42.31 177 LYS A CA 1
ATOM 1363 C C . LYS A 1 177 ? -2.063 -25.982 -1.125 1.00 42.31 177 LYS A C 1
ATOM 1365 O O . LYS A 1 177 ? -2.170 -27.203 -1.241 1.00 42.31 177 LYS A O 1
ATOM 1370 N N . ALA A 1 178 ? -2.844 -25.120 -1.772 1.00 43.97 178 ALA A N 1
ATOM 1371 C CA . ALA A 1 178 ? -3.687 -25.541 -2.885 1.00 43.97 178 ALA A CA 1
ATOM 1372 C C . ALA A 1 178 ? -2.780 -25.947 -4.062 1.00 43.97 178 ALA A C 1
ATOM 1374 O O . ALA A 1 178 ? -1.806 -25.248 -4.345 1.00 43.97 178 ALA A O 1
ATOM 1375 N N . LYS A 1 179 ? -3.064 -27.106 -4.669 1.00 43.75 179 LYS A N 1
ATOM 1376 C CA . LYS A 1 179 ? -2.416 -27.564 -5.906 1.00 43.75 179 LYS A CA 1
ATOM 1377 C C . LYS A 1 179 ? -2.858 -26.722 -7.093 1.00 43.75 179 LYS A C 1
ATOM 1379 O O . LYS A 1 179 ? -4.048 -26.334 -7.104 1.00 43.75 179 LYS A O 1
#

Foldseek 3Di:
DDDDDDDDDDDPPPPPPPPPPPQDDCQFDLSLLQQLLVDPDPVSNCVSDVVQAQHKGKAWLWQWADWDWDADPNFIKIWTWTASPNNRAIETAIDGDPQQVCQCCPPVHDDHGWIFIKIFHFHDACDVHNRYTYGPPMHTPHGHHNDDDPPPDDPCNRGVQWDFDDPPPPRDIDIDHDD

Secondary structure (DSSP, 8-state):
----------------------PPP--SHHHHHHHHHH--SHHHHHHHHTTTTTSEEEEEEEEEEEEEEEEETTEEEEEEEEE-TTT--EEEEEE--HHHHHHHHSSSPP-TT-EEEEEEEEEEESSSSTTEEEEEEEEEEEEE-SS--TTT--HHHH-TT-B--B-TTTSSB-PBPP-

Sequence (179 aa):
MKRTVQAFLTILTALTLSTTARALPIDNGNDLALNYVSAKTPAAKKQLIDPVLGKLHYFRYLKITEMTESTTNGFRNVFIRATEPSSSMIVEFNVLKNVSLKILDDDPKTKIGDAIGVQGRLETMGKVTTNTIVLNPVIVKHKDKFAPVRGKEFLYELDPNARMGTDTSGGTPKVLKAK

Radius of gyration: 24.15 Å; Cα contacts (8 Å, |Δi|>4): 308; chains: 1; bounding box: 65×50×85 Å